Protein AF-A0A9X8E703-F1 (afdb_monomer_lite)

Organism: Aphanomyces astaci (NCBI:txid112090)

Foldseek 3Di:
DVVVVVVVVVVVVVVVVVVVVVVVVVVVVVVVVVVVVVVVVVVVVVVVVVVVVVVVLVVLVVVVVVVLVVLLVVLVCQCVVLVDDDDPPPDDDDDDDDDDDPDPPPDPPDQQDQAADDDDDLVSLSVNSNSLVVSVVSQVVVQVVDDPDDRDDRDQPLNRYDPVSLCCCQVPPQNHGSVPDDSNSSSVSSVCSLDQDPVLVVQLVVQVVPQDQDPVDPDPSVSVVVSVVSNCVSCVVSVNSNVVVDDPPPD

Radius of gyration: 39.37 Å; chains: 1; bounding box: 95×45×132 Å

Structure (mmCIF, N/CA/C/O backbone):
data_AF-A0A9X8E703-F1
#
_entry.id   AF-A0A9X8E703-F1
#
loop_
_atom_site.group_PDB
_atom_site.id
_atom_site.type_symbol
_atom_site.label_atom_id
_atom_site.label_alt_id
_atom_site.label_comp_id
_atom_site.label_asym_id
_atom_site.label_entity_id
_atom_site.label_seq_id
_atom_site.pdbx_PDB_ins_code
_atom_site.Cartn_x
_atom_site.Cartn_y
_atom_site.Cartn_z
_atom_site.occupancy
_atom_site.B_iso_or_equiv
_atom_site.auth_seq_id
_atom_site.auth_comp_id
_atom_site.auth_asym_id
_atom_site.auth_atom_id
_atom_site.pdbx_PDB_model_num
ATOM 1 N N . MET A 1 1 ? -47.855 -2.529 98.608 1.00 62.28 1 MET A N 1
ATOM 2 C CA . MET A 1 1 ? -46.460 -2.299 98.161 1.00 62.28 1 MET A CA 1
ATOM 3 C C . MET A 1 1 ? -46.056 -3.230 97.009 1.00 62.28 1 MET A C 1
ATOM 5 O O . MET A 1 1 ? -45.554 -2.733 96.014 1.00 62.28 1 MET A O 1
ATOM 9 N N . VAL A 1 2 ? -46.357 -4.537 97.074 1.00 71.69 2 VAL A N 1
ATOM 10 C CA . VAL A 1 2 ? -46.021 -5.530 96.021 1.00 71.69 2 VAL A CA 1
ATOM 11 C C . VAL A 1 2 ? -46.613 -5.202 94.637 1.00 71.69 2 VAL A C 1
ATOM 13 O O . VAL A 1 2 ? -45.932 -5.342 93.628 1.00 71.69 2 VAL A O 1
ATOM 16 N N . HIS A 1 3 ? -47.852 -4.701 94.575 1.00 72.50 3 HIS A N 1
ATOM 17 C CA . HIS A 1 3 ? -48.536 -4.429 93.301 1.00 72.50 3 HIS A CA 1
ATOM 18 C C . HIS A 1 3 ? -47.924 -3.257 92.506 1.00 72.50 3 HIS A C 1
ATOM 20 O O . HIS A 1 3 ? -47.789 -3.338 91.290 1.00 72.50 3 HIS A O 1
ATOM 26 N N . LEU A 1 4 ? -47.479 -2.203 93.201 1.00 77.44 4 LEU A N 1
ATOM 27 C CA . LEU A 1 4 ? -46.832 -1.038 92.583 1.00 77.44 4 LEU A CA 1
ATOM 28 C C . LEU A 1 4 ? -45.440 -1.397 92.038 1.00 77.44 4 LEU A C 1
ATOM 30 O O . LEU A 1 4 ? -45.067 -0.981 90.946 1.00 77.44 4 LEU A O 1
ATOM 34 N N . HIS A 1 5 ? -44.704 -2.232 92.778 1.00 80.44 5 HIS A N 1
ATOM 35 C CA . HIS A 1 5 ? -43.397 -2.731 92.358 1.00 80.44 5 HIS A CA 1
ATOM 36 C C . HIS A 1 5 ? -43.510 -3.627 91.115 1.00 80.44 5 HIS A C 1
ATOM 38 O O . HIS A 1 5 ? -42.741 -3.479 90.171 1.00 80.44 5 HIS A O 1
ATOM 44 N N . HIS A 1 6 ? -44.528 -4.493 91.070 1.00 82.62 6 HIS A N 1
ATOM 45 C CA . HIS A 1 6 ? -44.797 -5.352 89.916 1.00 82.62 6 HIS A CA 1
ATOM 46 C C . HIS A 1 6 ? -45.174 -4.550 88.658 1.00 82.62 6 HIS A C 1
ATOM 48 O O . HIS A 1 6 ? -44.672 -4.826 87.572 1.00 82.62 6 HIS A O 1
ATOM 54 N N . GLN A 1 7 ? -46.002 -3.510 88.802 1.00 84.06 7 GLN A N 1
ATOM 55 C CA . GLN A 1 7 ? -46.377 -2.631 87.691 1.00 84.06 7 GLN A CA 1
ATOM 56 C C . GLN A 1 7 ? -45.176 -1.846 87.139 1.00 84.06 7 GLN A C 1
ATOM 58 O O . GLN A 1 7 ? -45.011 -1.732 85.925 1.00 84.06 7 GLN A O 1
ATOM 63 N N . GLN A 1 8 ? -44.307 -1.346 88.019 1.00 86.81 8 GLN A N 1
ATOM 64 C CA . GLN A 1 8 ? -43.087 -0.645 87.621 1.00 86.81 8 GLN A CA 1
ATOM 65 C C . GLN A 1 8 ? -42.092 -1.580 86.915 1.00 86.81 8 GLN A C 1
ATOM 67 O O . GLN A 1 8 ? -41.439 -1.183 85.950 1.00 86.81 8 GLN A O 1
ATOM 72 N N . GLN A 1 9 ? -42.021 -2.839 87.35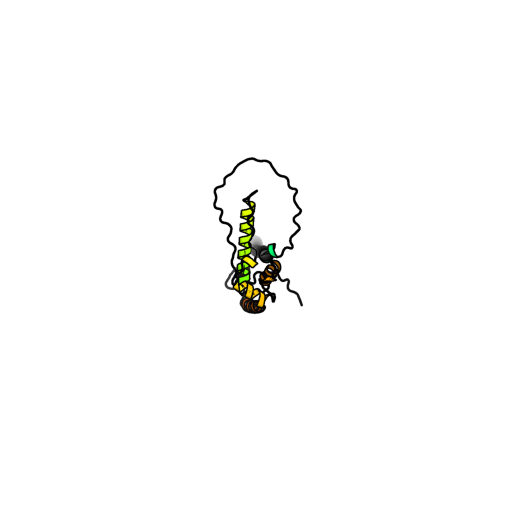1 1.00 87.00 9 GLN A N 1
ATOM 73 C CA . GLN A 1 9 ? -41.173 -3.859 86.743 1.00 87.00 9 GLN A CA 1
ATOM 74 C C . GLN A 1 9 ? -41.653 -4.243 85.336 1.00 87.00 9 GLN A C 1
ATOM 76 O O . GLN A 1 9 ? -40.837 -4.316 84.420 1.00 87.00 9 GLN A O 1
ATOM 81 N N . LEU A 1 10 ? -42.967 -4.393 85.134 1.00 89.00 10 LEU A N 1
ATOM 82 C CA . LEU A 1 10 ? -43.559 -4.626 83.810 1.00 89.00 10 LEU A CA 1
ATOM 83 C C . LEU A 1 10 ? -43.329 -3.449 82.854 1.00 89.00 10 LEU A C 1
ATOM 85 O O . LEU A 1 10 ? -42.998 -3.657 81.689 1.00 89.00 10 LEU A O 1
ATOM 89 N N . HIS A 1 11 ? -43.462 -2.215 83.344 1.00 88.44 11 HIS A N 1
ATOM 90 C CA . HIS A 1 11 ? -43.221 -1.022 82.533 1.00 88.44 11 HIS A CA 1
ATOM 91 C C . HIS A 1 11 ? -41.754 -0.919 82.084 1.00 88.44 11 HIS A C 1
ATOM 93 O O . HIS A 1 11 ? -41.477 -0.685 80.909 1.00 88.44 11 HIS A O 1
ATOM 99 N N . SER A 1 12 ? -40.814 -1.179 82.999 1.00 89.38 12 SER A N 1
ATOM 100 C CA . SER A 1 12 ? -39.378 -1.245 82.693 1.00 89.38 12 SER A CA 1
ATOM 101 C C . SER A 1 12 ? -39.057 -2.345 81.671 1.00 89.38 12 SER A C 1
ATOM 103 O O . SER A 1 12 ? -38.301 -2.124 80.723 1.00 89.38 12 SER A O 1
ATOM 105 N N . GLN A 1 13 ? -39.692 -3.514 81.803 1.00 91.12 13 GLN A N 1
ATOM 106 C CA . GLN A 1 13 ? -39.508 -4.638 80.886 1.00 91.12 13 GLN A CA 1
ATOM 107 C C . GLN A 1 13 ? -40.019 -4.319 79.472 1.00 91.12 13 GLN A C 1
ATOM 109 O O . GLN A 1 13 ? -39.301 -4.546 78.500 1.00 91.12 13 GLN A O 1
ATOM 114 N N . GLN A 1 14 ? -41.203 -3.710 79.347 1.00 91.62 14 GLN A N 1
ATOM 115 C CA . GLN A 1 14 ? -41.737 -3.262 78.055 1.00 91.62 14 GLN A CA 1
ATOM 116 C C . GLN A 1 14 ? -40.853 -2.198 77.394 1.00 91.62 14 GLN A C 1
ATOM 118 O O . GLN A 1 14 ? -40.626 -2.237 76.184 1.00 91.62 14 GLN A O 1
ATOM 123 N N . GLN A 1 15 ? -40.319 -1.258 78.178 1.00 91.69 15 GLN A N 1
ATOM 124 C CA . GLN A 1 15 ? -39.429 -0.220 77.663 1.00 91.69 15 GLN A CA 1
ATOM 125 C C . GLN A 1 15 ? -38.098 -0.801 77.164 1.00 91.69 15 GLN A C 1
ATOM 127 O O . GLN A 1 15 ? -37.583 -0.365 76.135 1.00 91.69 15 GLN A O 1
ATOM 132 N N . MET A 1 16 ? -37.561 -1.808 77.857 1.00 93.50 16 MET A N 1
ATOM 133 C CA . MET A 1 16 ? -36.359 -2.527 77.437 1.00 93.50 16 MET A CA 1
ATOM 134 C C . MET A 1 16 ? -36.595 -3.333 76.155 1.00 93.50 16 MET A C 1
ATOM 136 O O . MET A 1 16 ? -35.773 -3.274 75.245 1.00 93.50 16 MET A O 1
ATOM 140 N N . GLU A 1 17 ? -37.727 -4.031 76.036 1.00 94.62 17 GLU A N 1
ATOM 141 C CA . GLU A 1 17 ? -38.082 -4.747 74.805 1.00 94.62 17 GLU A CA 1
ATOM 142 C C . GLU A 1 17 ? -38.226 -3.803 73.608 1.00 94.62 17 GLU A C 1
ATOM 144 O O . GLU A 1 17 ? -37.722 -4.101 72.526 1.00 94.62 17 GLU A O 1
ATOM 149 N N . MET A 1 18 ? -38.871 -2.650 73.797 1.00 94.00 18 MET A N 1
ATOM 150 C CA . MET A 1 18 ? -39.005 -1.633 72.753 1.00 94.00 18 MET A CA 1
ATOM 151 C C . MET A 1 18 ? -37.641 -1.071 72.330 1.00 94.00 18 MET A C 1
ATOM 153 O O . MET A 1 18 ? -37.370 -0.979 71.135 1.00 94.00 18 MET A O 1
ATOM 157 N N . ASN A 1 19 ? -36.763 -0.747 73.287 1.00 94.69 19 ASN A N 1
ATOM 158 C CA . ASN A 1 19 ? -35.401 -0.292 72.989 1.00 94.69 19 ASN A CA 1
ATOM 159 C C . ASN A 1 19 ? -34.588 -1.359 72.245 1.00 94.69 19 ASN A C 1
ATOM 161 O O . ASN A 1 19 ? -33.897 -1.041 71.280 1.00 94.69 19 ASN A O 1
ATOM 165 N N . ASN A 1 20 ? -34.707 -2.627 72.645 1.00 95.31 20 ASN A N 1
ATOM 166 C CA . ASN A 1 20 ? -34.025 -3.733 71.974 1.00 95.31 20 ASN A CA 1
ATOM 167 C C . ASN A 1 20 ? -34.513 -3.910 70.529 1.00 95.31 20 ASN A C 1
ATOM 169 O O . ASN A 1 20 ? -33.700 -4.149 69.640 1.00 95.31 20 ASN A O 1
ATOM 173 N N . ARG A 1 21 ? -35.820 -3.752 70.274 1.00 95.62 21 ARG A N 1
ATOM 174 C CA . ARG A 1 21 ? -36.380 -3.788 68.912 1.00 95.62 21 ARG A CA 1
ATOM 175 C C . ARG A 1 21 ? -35.878 -2.628 68.060 1.00 95.62 21 ARG A C 1
ATOM 177 O O . ARG A 1 21 ? -35.448 -2.858 66.937 1.00 95.62 21 ARG A O 1
ATOM 184 N N . LEU A 1 22 ? -35.871 -1.414 68.611 1.00 96.12 22 LEU A N 1
ATOM 185 C CA . LEU A 1 22 ? -35.384 -0.229 67.904 1.00 96.12 22 LEU A CA 1
ATOM 186 C C . LEU A 1 22 ? -33.899 -0.363 67.535 1.00 96.12 22 LEU A C 1
ATOM 188 O O . LEU A 1 22 ? -33.504 -0.033 66.420 1.00 96.12 22 LEU A O 1
ATOM 192 N N . MET A 1 23 ? -33.081 -0.891 68.450 1.00 95.38 23 MET A N 1
ATOM 193 C CA . MET A 1 23 ? -31.668 -1.176 68.184 1.00 95.38 23 MET A CA 1
ATOM 194 C C . MET A 1 23 ? -31.491 -2.237 67.093 1.00 95.38 23 MET A C 1
ATOM 196 O O . MET A 1 23 ? -30.667 -2.050 66.201 1.00 95.38 23 MET A O 1
ATOM 200 N N . ALA A 1 24 ? -32.286 -3.310 67.120 1.00 95.69 24 ALA A N 1
ATOM 201 C CA . ALA A 1 24 ? -32.239 -4.349 66.093 1.00 95.69 24 ALA A CA 1
ATOM 202 C C . ALA A 1 24 ? -32.625 -3.813 64.701 1.00 95.69 24 ALA A C 1
ATOM 204 O O . ALA A 1 24 ? -31.958 -4.131 63.717 1.00 95.69 24 ALA A O 1
ATOM 205 N N . GLU A 1 25 ? -33.649 -2.958 64.612 1.00 96.25 25 GLU A N 1
ATOM 206 C CA . GLU A 1 25 ? -34.040 -2.303 63.356 1.00 96.25 25 GLU A CA 1
ATOM 207 C C . GLU A 1 25 ? -32.949 -1.355 62.836 1.00 96.25 25 GLU A C 1
ATOM 209 O O . GLU A 1 25 ? -32.645 -1.363 61.643 1.00 96.25 25 GLU A O 1
ATOM 214 N N . LEU A 1 26 ? -32.312 -0.580 63.721 1.00 96.81 26 LEU A N 1
ATOM 215 C CA . LEU A 1 26 ? -31.182 0.293 63.377 1.00 96.81 26 LEU A CA 1
ATOM 216 C C . LEU A 1 26 ? -29.982 -0.497 62.843 1.00 96.81 26 LEU A C 1
ATOM 218 O O . LEU A 1 26 ? -29.358 -0.089 61.861 1.00 96.81 26 LEU A O 1
ATOM 222 N N . GLU A 1 27 ? -29.659 -1.630 63.465 1.00 96.44 27 GLU A N 1
ATOM 223 C CA . GLU A 1 27 ? -28.596 -2.520 62.996 1.00 96.44 27 GLU A CA 1
ATOM 224 C C . GLU A 1 27 ? -28.928 -3.133 61.635 1.00 96.44 27 GLU A C 1
ATOM 226 O O . GLU A 1 27 ? -28.068 -3.183 60.753 1.00 96.44 27 GLU A O 1
ATOM 231 N N . GLU A 1 28 ? -30.171 -3.565 61.426 1.00 96.94 28 GLU A N 1
ATOM 232 C CA . GLU A 1 28 ? -30.602 -4.097 60.137 1.00 96.94 28 GLU A CA 1
ATOM 233 C C . GLU A 1 28 ? -30.561 -3.020 59.047 1.00 96.94 28 GLU A C 1
ATOM 235 O O . GLU A 1 28 ? -30.075 -3.267 57.940 1.00 96.94 28 GLU A O 1
ATOM 240 N N . GLN A 1 29 ? -31.007 -1.803 59.360 1.00 96.56 29 GLN A N 1
ATOM 241 C CA . GLN A 1 29 ? -30.967 -0.680 58.433 1.00 96.56 29 GLN A CA 1
ATOM 242 C C . GLN A 1 29 ? -29.525 -0.304 58.073 1.00 96.56 29 GLN A C 1
ATOM 244 O O . GLN A 1 29 ? -29.232 -0.101 56.894 1.00 96.56 29 GLN A O 1
ATOM 249 N N . ARG A 1 30 ? -28.609 -0.297 59.053 1.00 96.88 30 ARG A N 1
ATOM 250 C CA . ARG A 1 30 ? -27.171 -0.108 58.817 1.00 96.88 30 ARG A CA 1
ATOM 251 C C . ARG A 1 30 ? -26.618 -1.189 57.888 1.00 96.88 30 ARG A C 1
ATOM 253 O O . ARG A 1 30 ? -25.986 -0.849 56.895 1.00 96.88 30 ARG A O 1
ATOM 260 N N . ARG A 1 31 ? -26.907 -2.469 58.148 1.00 97.19 31 ARG A N 1
ATOM 261 C CA . ARG A 1 31 ? -26.455 -3.580 57.287 1.00 97.19 31 ARG A CA 1
ATOM 262 C C . ARG A 1 31 ? -26.983 -3.450 55.859 1.00 97.19 31 ARG A C 1
ATOM 264 O O . ARG A 1 31 ? -26.240 -3.656 54.905 1.00 97.19 31 ARG A O 1
ATOM 271 N N . ARG A 1 32 ? -28.256 -3.072 55.687 1.00 96.94 32 ARG A N 1
ATOM 272 C CA . ARG A 1 32 ? -28.843 -2.818 54.358 1.00 96.94 32 ARG A CA 1
ATOM 273 C C . ARG A 1 32 ? -28.136 -1.665 53.643 1.00 96.94 32 ARG A C 1
ATOM 275 O O . ARG A 1 32 ? -27.895 -1.750 52.441 1.00 96.94 32 ARG A O 1
ATOM 282 N N . GLN A 1 33 ? -27.793 -0.607 54.375 1.00 96.38 33 GLN A N 1
ATOM 283 C CA . GLN A 1 33 ? -27.078 0.544 53.834 1.00 96.38 33 GLN A CA 1
ATOM 284 C C . GLN A 1 33 ? -25.644 0.179 53.419 1.00 96.38 33 GLN A C 1
ATOM 286 O O . GLN A 1 33 ? -25.217 0.566 52.336 1.00 96.38 33 GLN A O 1
ATOM 291 N N . GLU A 1 34 ? -24.940 -0.623 54.221 1.00 97.50 34 GLU A N 1
ATOM 292 C CA . GLU A 1 34 ? -23.603 -1.145 53.901 1.00 97.50 34 GLU A CA 1
ATOM 293 C C . GLU A 1 34 ? -23.620 -1.979 52.610 1.00 97.50 34 GLU A C 1
ATOM 295 O O . GLU A 1 34 ? -22.826 -1.722 51.708 1.00 97.50 34 GLU A O 1
ATOM 300 N N . VAL A 1 35 ? -24.585 -2.894 52.452 1.00 97.44 35 VAL A N 1
ATOM 301 C CA . VAL A 1 35 ? -24.723 -3.709 51.227 1.00 97.44 35 VAL A CA 1
ATOM 302 C C . VAL A 1 35 ? -24.979 -2.848 49.984 1.00 97.44 35 VAL A C 1
ATOM 304 O O . VAL A 1 35 ? -24.402 -3.103 48.926 1.00 97.44 35 VAL A O 1
ATOM 307 N N . LEU A 1 36 ? -25.824 -1.819 50.098 1.00 97.44 36 LEU A N 1
ATOM 308 C CA . LEU A 1 36 ? -26.092 -0.879 49.005 1.00 97.44 36 LEU A CA 1
ATOM 309 C C . LEU A 1 36 ? -24.834 -0.105 48.599 1.00 97.44 36 LEU A C 1
ATOM 311 O O . LEU A 1 36 ? -24.559 0.035 47.409 1.00 97.44 36 LEU A O 1
ATOM 315 N N . VAL A 1 37 ? -24.060 0.375 49.575 1.00 97.31 37 VAL A N 1
ATOM 316 C CA . VAL A 1 37 ? -22.800 1.087 49.325 1.00 97.31 37 VAL A CA 1
ATOM 317 C C . VAL A 1 37 ? -21.780 0.168 48.656 1.00 97.31 37 VAL A C 1
ATOM 319 O O . VAL A 1 37 ? -21.125 0.594 47.703 1.00 97.31 37 VAL A O 1
ATOM 322 N N . GLU A 1 38 ? -21.673 -1.085 49.096 1.00 97.19 38 GLU A N 1
ATOM 323 C CA . GLU A 1 38 ? -20.784 -2.086 48.499 1.00 97.19 38 GLU A CA 1
ATOM 324 C C . GLU A 1 38 ? -21.155 -2.350 47.029 1.00 97.19 38 GLU A C 1
ATOM 326 O O . GLU A 1 38 ? -20.298 -2.302 46.145 1.00 97.19 38 GLU A O 1
ATOM 331 N N . GLN A 1 39 ? -22.449 -2.540 46.733 1.00 95.94 39 GLN A N 1
ATOM 332 C CA . GLN A 1 39 ? -22.935 -2.704 45.357 1.00 95.94 39 GLN A CA 1
ATOM 333 C C . GLN A 1 39 ? -22.609 -1.496 44.480 1.00 95.94 39 GLN A C 1
ATOM 335 O O . GLN A 1 39 ? -22.170 -1.667 43.343 1.00 95.94 39 GLN A O 1
ATOM 340 N N . LEU A 1 40 ? -22.786 -0.284 45.008 1.00 97.19 40 LEU A N 1
ATOM 341 C CA . LEU A 1 40 ? -22.499 0.951 44.282 1.00 97.19 40 LEU A CA 1
ATOM 342 C C . LEU A 1 40 ? -20.999 1.076 43.973 1.00 97.19 40 LEU A C 1
ATOM 344 O O . LEU A 1 40 ? -20.631 1.473 42.869 1.00 97.19 40 LEU A O 1
ATOM 348 N N . HIS A 1 41 ? -20.124 0.660 44.895 1.00 97.38 41 HIS A N 1
ATOM 349 C CA . HIS A 1 41 ? -18.678 0.609 44.656 1.00 97.38 41 HIS A CA 1
ATOM 350 C C . HIS A 1 41 ? -18.301 -0.414 43.586 1.00 97.38 41 HIS A C 1
ATOM 352 O O . HIS A 1 41 ? -17.497 -0.108 42.703 1.00 97.38 41 HIS A O 1
ATOM 358 N N . VAL A 1 42 ? -18.888 -1.613 43.629 1.00 96.62 42 VAL A N 1
ATOM 359 C CA . VAL A 1 42 ? -18.653 -2.644 42.608 1.00 96.62 42 VAL A CA 1
ATOM 360 C C . VAL A 1 42 ? -19.119 -2.156 41.238 1.00 96.62 42 VAL A C 1
ATOM 362 O O . VAL A 1 42 ? -18.369 -2.269 40.268 1.00 96.62 42 VAL A O 1
ATOM 365 N N . GLN A 1 43 ? -20.312 -1.562 41.161 1.00 93.88 43 GLN A N 1
ATOM 366 C CA . GLN A 1 43 ? -20.847 -1.004 39.923 1.00 93.88 43 GLN A CA 1
ATOM 367 C C . GLN A 1 43 ? -19.951 0.116 39.388 1.00 93.88 43 GLN A C 1
ATOM 369 O O . GLN A 1 43 ? -19.579 0.083 38.218 1.00 93.88 43 GLN A O 1
ATOM 374 N N . LYS A 1 44 ? -19.540 1.055 40.248 1.00 95.06 44 LYS A N 1
ATOM 375 C CA . LYS A 1 44 ? -18.636 2.150 39.880 1.00 95.06 44 LYS A CA 1
ATOM 376 C C . LYS A 1 44 ? -17.318 1.621 39.311 1.00 95.06 44 LYS A C 1
ATOM 378 O O . LYS A 1 44 ? -16.874 2.061 38.253 1.00 95.06 44 LYS A O 1
ATOM 383 N N . LYS A 1 45 ? -16.725 0.621 39.965 1.00 95.31 45 LYS A N 1
ATOM 384 C CA . LYS A 1 45 ? -15.480 -0.005 39.508 1.00 95.31 45 LYS A CA 1
ATOM 385 C C . LYS A 1 45 ? -15.652 -0.712 38.159 1.00 95.31 45 LYS A C 1
ATOM 387 O O . LYS A 1 45 ? -14.754 -0.663 37.323 1.00 95.31 45 LYS A O 1
ATOM 392 N N . GLN A 1 46 ? -16.799 -1.354 37.926 1.00 89.75 46 GLN A N 1
ATOM 393 C CA . GLN A 1 46 ? -17.121 -1.957 36.629 1.00 89.75 46 GLN A CA 1
ATOM 394 C C . GLN A 1 46 ? -17.291 -0.901 35.531 1.00 89.75 46 GLN A C 1
ATOM 396 O O . GLN A 1 46 ? -16.768 -1.091 34.434 1.00 89.75 46 GLN A O 1
ATOM 401 N N . THR A 1 47 ? -17.975 0.212 35.815 1.00 89.75 47 THR A N 1
ATOM 402 C CA . THR A 1 47 ? -18.144 1.303 34.844 1.00 89.75 47 THR A CA 1
ATOM 403 C C . THR A 1 47 ? -16.818 1.974 34.502 1.00 89.75 47 THR A C 1
ATOM 405 O O . THR A 1 47 ? -16.542 2.178 33.325 1.00 89.75 47 THR A O 1
ATOM 408 N N . GLU A 1 48 ? -15.957 2.221 35.492 1.00 93.12 48 GLU A N 1
ATOM 409 C CA . GLU A 1 48 ? -14.621 2.790 35.270 1.00 93.12 48 GLU A CA 1
ATOM 410 C C . GLU A 1 48 ? -13.745 1.855 34.424 1.00 93.12 48 GLU A C 1
ATOM 412 O O . GLU A 1 48 ? -13.076 2.299 33.493 1.00 93.12 48 GLU A O 1
ATOM 417 N N . ALA A 1 49 ? -13.779 0.546 34.696 1.00 88.31 49 ALA A N 1
ATOM 418 C CA . ALA A 1 49 ? -13.048 -0.436 33.897 1.00 88.31 49 ALA A CA 1
ATOM 419 C C . ALA A 1 49 ? -13.562 -0.500 32.447 1.00 88.31 49 ALA A C 1
ATOM 421 O O . ALA A 1 49 ? -12.771 -0.631 31.511 1.00 88.31 49 ALA A O 1
ATOM 422 N N . HIS A 1 50 ? -14.878 -0.387 32.248 1.00 84.56 50 HIS A N 1
ATOM 423 C CA . HIS A 1 50 ? -15.474 -0.339 30.916 1.00 84.56 50 HIS A CA 1
ATOM 424 C C . HIS A 1 50 ? -15.062 0.926 30.150 1.00 84.56 50 HIS A C 1
ATOM 426 O O . HIS A 1 50 ? -14.657 0.833 28.992 1.00 84.56 50 HIS A O 1
ATOM 432 N N . GLU A 1 51 ? -15.102 2.088 30.803 1.00 83.69 51 GLU A N 1
ATOM 433 C CA . GLU A 1 51 ? -14.693 3.371 30.225 1.00 83.69 51 GLU A CA 1
ATOM 434 C C . GLU A 1 51 ? -13.204 3.375 29.852 1.00 83.69 51 GLU A C 1
ATOM 436 O O . GLU A 1 51 ? -12.837 3.759 28.741 1.00 83.69 51 GLU A O 1
ATOM 441 N N . GLN A 1 52 ? -12.338 2.843 30.719 1.00 87.56 52 GLN A N 1
ATOM 442 C CA . GLN A 1 52 ? -10.920 2.651 30.402 1.00 87.56 52 GLN A CA 1
ATOM 443 C C . GLN A 1 52 ? -10.716 1.726 29.197 1.00 87.56 52 GLN A C 1
ATOM 445 O O . GLN A 1 52 ? -9.885 2.020 28.337 1.00 87.56 52 GLN A O 1
ATOM 450 N N . GLY A 1 53 ? -11.489 0.639 29.102 1.00 82.19 53 GLY A N 1
ATOM 451 C CA . GLY A 1 53 ? -11.470 -0.252 27.942 1.00 82.19 53 GLY A CA 1
ATOM 452 C C . GLY A 1 53 ? -11.882 0.455 26.646 1.00 82.19 53 GLY A C 1
ATOM 453 O O . GLY A 1 53 ? -11.230 0.277 25.619 1.00 82.19 53 GLY A O 1
ATOM 454 N N . LEU A 1 54 ? -12.913 1.307 26.694 1.00 76.38 54 LEU A N 1
ATOM 455 C CA . LEU A 1 54 ? -13.340 2.125 25.553 1.00 76.38 54 LEU A CA 1
ATOM 456 C C . LEU A 1 54 ? -12.255 3.123 25.129 1.00 76.38 54 LEU A C 1
ATOM 458 O O . LEU A 1 54 ? -11.965 3.240 23.939 1.00 76.38 54 LEU A O 1
ATOM 462 N N . HIS A 1 55 ? -11.617 3.803 26.083 1.00 78.88 55 HIS A N 1
ATOM 463 C CA . HIS A 1 55 ? -10.521 4.729 25.791 1.00 78.88 55 HIS A CA 1
ATOM 464 C C . HIS A 1 55 ? -9.310 4.030 25.169 1.00 78.88 55 HIS A C 1
ATOM 466 O O . HIS A 1 55 ? -8.738 4.542 24.206 1.00 78.88 55 HIS A O 1
ATOM 472 N N . GLN A 1 56 ? -8.933 2.854 25.675 1.00 77.81 56 GLN A N 1
ATOM 473 C CA . GLN A 1 56 ? -7.846 2.061 25.097 1.00 77.81 56 GLN A CA 1
ATOM 474 C C . GLN A 1 56 ? -8.183 1.602 23.674 1.00 77.81 56 GLN A C 1
ATOM 476 O O . GLN A 1 56 ? -7.357 1.761 22.776 1.00 77.81 56 GLN A O 1
ATOM 481 N N . ALA A 1 57 ? -9.411 1.130 23.439 1.00 69.94 57 ALA A N 1
ATOM 482 C CA . ALA A 1 57 ? -9.870 0.742 22.107 1.00 69.94 57 ALA A CA 1
ATOM 483 C C . ALA A 1 57 ? -9.869 1.926 21.122 1.00 69.94 57 ALA A C 1
ATOM 485 O O . ALA A 1 57 ? -9.453 1.775 19.973 1.00 69.94 57 ALA A O 1
ATOM 486 N N . ALA A 1 58 ? -10.277 3.118 21.570 1.00 70.00 58 ALA A N 1
ATOM 487 C CA . ALA A 1 58 ? -10.218 4.331 20.759 1.00 70.00 58 ALA A CA 1
ATOM 488 C C . ALA A 1 58 ? -8.769 4.703 20.398 1.00 70.00 58 ALA A C 1
ATOM 490 O O . ALA A 1 58 ? -8.475 4.966 19.233 1.00 70.00 58 ALA A O 1
ATOM 491 N N . ALA A 1 59 ? -7.846 4.660 21.364 1.00 74.62 59 ALA A N 1
ATOM 492 C CA . ALA A 1 59 ? -6.430 4.938 21.125 1.00 74.62 59 ALA A CA 1
ATOM 493 C C . ALA A 1 59 ? -5.788 3.923 20.160 1.00 74.62 59 ALA A C 1
ATOM 495 O O . ALA A 1 59 ? -5.038 4.309 19.261 1.00 74.62 59 ALA A O 1
ATOM 496 N N . ALA A 1 60 ? -6.116 2.636 20.299 1.00 70.56 60 ALA A N 1
ATOM 497 C CA . ALA A 1 60 ? -5.672 1.595 19.378 1.00 70.56 60 ALA A CA 1
ATOM 498 C C . ALA A 1 60 ? -6.211 1.817 17.958 1.00 70.56 60 ALA A C 1
ATOM 500 O O . ALA A 1 60 ? -5.461 1.694 16.990 1.00 70.56 60 ALA A O 1
ATOM 501 N N . SER A 1 61 ? -7.481 2.213 17.828 1.00 68.56 61 SER A N 1
ATOM 502 C CA . SER A 1 61 ? -8.090 2.541 16.536 1.00 68.56 61 SER A CA 1
ATOM 503 C C . SER A 1 61 ? -7.408 3.729 15.857 1.00 68.56 61 SER A C 1
ATOM 505 O O . SER A 1 61 ? -7.195 3.685 14.647 1.00 68.56 61 SER A O 1
ATOM 507 N N . VAL A 1 62 ? -7.045 4.773 16.611 1.00 71.81 62 VAL A N 1
ATOM 508 C CA . VAL A 1 62 ? -6.294 5.924 16.079 1.00 71.81 62 VAL A CA 1
ATOM 509 C C . VAL A 1 62 ? -4.926 5.475 15.577 1.00 71.81 62 VAL A C 1
ATOM 511 O O . VAL A 1 62 ? -4.597 5.715 14.421 1.00 71.81 62 VAL A O 1
ATOM 514 N N . LYS A 1 63 ? -4.170 4.737 16.397 1.00 72.62 63 LYS A N 1
ATOM 515 C CA . LYS A 1 63 ? -2.847 4.218 16.022 1.00 72.62 63 LYS A CA 1
ATOM 516 C C . LYS A 1 63 ? -2.902 3.337 14.774 1.00 72.62 63 LYS A C 1
ATOM 518 O O . LYS A 1 63 ? -2.017 3.383 13.925 1.00 72.62 63 LYS A O 1
ATOM 523 N N . HIS A 1 64 ? -3.944 2.525 14.663 1.00 66.19 64 HIS A N 1
ATOM 524 C CA . HIS A 1 64 ? -4.171 1.686 13.502 1.00 66.19 64 HIS A CA 1
ATOM 525 C C . HIS A 1 64 ? -4.511 2.520 12.250 1.00 66.19 64 HIS A C 1
ATOM 527 O O . HIS A 1 64 ? -3.999 2.247 11.167 1.00 66.19 64 HIS A O 1
ATOM 533 N N . GLY A 1 65 ? -5.317 3.577 12.398 1.00 63.66 65 GLY A N 1
ATOM 534 C CA . GLY A 1 65 ? -5.560 4.560 11.337 1.00 63.66 65 GLY A CA 1
ATOM 535 C C . GLY A 1 65 ? -4.277 5.252 10.869 1.00 63.66 65 GLY A C 1
ATOM 536 O O . GLY A 1 65 ? -4.023 5.322 9.671 1.00 63.66 65 GLY A O 1
ATOM 537 N N . GLU A 1 66 ? -3.417 5.670 11.799 1.00 69.50 66 GLU A N 1
ATOM 538 C CA . GLU A 1 66 ? -2.108 6.262 11.488 1.00 69.50 66 GLU A CA 1
ATOM 539 C C . GLU A 1 66 ? -1.181 5.278 10.758 1.00 69.50 66 GLU A C 1
ATOM 541 O O . GLU A 1 66 ? -0.485 5.662 9.820 1.00 69.50 66 GLU A O 1
ATOM 546 N N . GLN A 1 67 ? -1.171 3.999 11.153 1.00 61.22 67 GLN A N 1
ATOM 547 C CA . GLN A 1 67 ? -0.407 2.958 10.456 1.00 61.22 67 GLN A CA 1
ATOM 548 C C . GLN A 1 67 ? -0.897 2.758 9.022 1.00 61.22 67 GLN A C 1
ATOM 550 O O . GLN A 1 67 ? -0.076 2.644 8.111 1.00 61.22 67 GLN A O 1
ATOM 555 N N . LEU A 1 68 ? -2.216 2.763 8.821 1.00 60.03 68 LEU A N 1
ATOM 556 C CA . LEU A 1 68 ? -2.828 2.663 7.502 1.00 60.03 68 LEU A CA 1
ATOM 557 C C . LEU A 1 68 ? -2.489 3.886 6.639 1.00 60.03 68 LEU A C 1
ATOM 559 O O . LEU A 1 68 ? -2.137 3.735 5.473 1.00 60.03 68 LEU A O 1
ATOM 563 N N . GLU A 1 69 ? -2.547 5.094 7.203 1.00 60.56 69 GLU A N 1
ATOM 564 C CA . GLU A 1 69 ? -2.157 6.325 6.509 1.00 60.56 69 GLU A CA 1
ATOM 565 C C . GLU A 1 69 ? -0.666 6.362 6.168 1.00 60.56 69 GLU A C 1
ATOM 567 O O . GLU A 1 69 ? -0.295 6.773 5.071 1.00 60.56 69 GLU A O 1
ATOM 572 N N . GLU A 1 70 ? 0.202 5.919 7.073 1.00 62.31 70 GLU A N 1
ATOM 573 C CA . GLU A 1 70 ? 1.639 5.829 6.823 1.00 62.31 70 GLU A CA 1
ATOM 574 C C . GLU A 1 70 ? 1.960 4.768 5.762 1.00 62.31 70 GLU A C 1
ATOM 576 O O . GLU A 1 70 ? 2.817 4.988 4.905 1.00 62.31 70 GLU A O 1
ATOM 581 N N . MET A 1 71 ? 1.265 3.629 5.778 1.00 58.38 71 MET A N 1
ATOM 582 C CA . MET A 1 71 ? 1.373 2.615 4.731 1.00 58.38 71 MET A CA 1
ATOM 583 C C . MET A 1 71 ? 0.925 3.186 3.383 1.00 58.38 71 MET A C 1
ATOM 585 O O . MET A 1 71 ? 1.702 3.134 2.432 1.00 58.38 71 MET A O 1
ATOM 589 N N . ARG A 1 72 ? -0.241 3.845 3.343 1.00 61.62 72 ARG A N 1
ATOM 590 C CA . ARG A 1 72 ? -0.772 4.542 2.162 1.00 61.62 72 ARG A CA 1
ATOM 591 C C . ARG A 1 72 ? 0.206 5.582 1.628 1.00 61.62 72 ARG A C 1
ATOM 593 O O . ARG A 1 72 ? 0.419 5.669 0.428 1.00 61.62 72 ARG A O 1
ATOM 600 N N . ARG A 1 73 ? 0.838 6.357 2.511 1.00 60.06 73 ARG A N 1
ATOM 601 C CA . ARG A 1 73 ? 1.848 7.360 2.148 1.00 60.06 73 ARG A CA 1
ATOM 602 C C . ARG A 1 73 ? 3.097 6.715 1.544 1.00 60.06 73 ARG A C 1
ATOM 604 O O . ARG A 1 73 ? 3.683 7.256 0.610 1.00 60.06 73 ARG A O 1
ATOM 611 N N . ARG A 1 74 ? 3.525 5.562 2.066 1.00 57.91 74 ARG A N 1
ATOM 612 C CA . ARG A 1 74 ? 4.681 4.813 1.546 1.00 57.91 74 ARG A CA 1
ATOM 613 C C . ARG A 1 74 ? 4.388 4.159 0.200 1.00 57.91 74 ARG A C 1
ATOM 615 O O . ARG A 1 74 ? 5.252 4.198 -0.673 1.00 57.91 74 ARG A O 1
ATOM 622 N N . THR A 1 75 ? 3.203 3.581 0.014 1.00 56.53 75 THR A N 1
ATOM 623 C CA . THR A 1 75 ? 2.790 3.012 -1.277 1.00 56.53 75 THR A CA 1
ATOM 624 C C . THR A 1 75 ? 2.544 4.103 -2.312 1.00 56.53 75 THR A C 1
ATOM 626 O O . THR A 1 75 ? 3.012 3.952 -3.442 1.00 56.53 75 THR A O 1
ATOM 629 N N . SER A 1 76 ? 1.974 5.249 -1.919 1.00 56.38 76 SER A N 1
ATOM 630 C CA . SER A 1 76 ? 1.743 6.366 -2.843 1.00 56.38 76 SER A CA 1
ATOM 631 C C . SER A 1 76 ? 3.059 6.962 -3.305 1.00 56.38 76 SER A C 1
ATOM 633 O O . SER A 1 76 ? 3.216 7.326 -4.474 1.00 56.38 76 SER A O 1
ATOM 635 N N . ALA A 1 77 ? 4.042 6.961 -2.398 1.00 60.69 77 ALA A N 1
ATOM 636 C CA . ALA A 1 77 ? 5.398 7.374 -2.685 1.00 60.69 77 ALA A CA 1
ATOM 637 C C . ALA A 1 77 ? 6.242 6.386 -3.476 1.00 60.69 77 ALA A C 1
ATOM 639 O O . ALA A 1 77 ? 7.324 6.761 -3.944 1.00 60.69 77 ALA A O 1
ATOM 640 N N . ARG A 1 78 ? 5.746 5.165 -3.706 1.00 69.38 78 ARG A N 1
ATOM 641 C CA . ARG A 1 78 ? 6.447 4.172 -4.513 1.00 69.38 78 ARG A CA 1
ATOM 642 C C . ARG A 1 78 ? 6.671 4.742 -5.910 1.00 69.38 78 ARG A C 1
ATOM 644 O O . ARG A 1 78 ? 5.719 5.103 -6.601 1.00 69.38 78 ARG A O 1
ATOM 651 N N . TRP A 1 79 ? 7.933 4.862 -6.315 1.00 76.31 79 TRP A N 1
ATOM 652 C CA . TRP A 1 79 ? 8.348 5.435 -7.598 1.00 76.31 79 TRP A CA 1
ATOM 653 C C . TRP A 1 79 ? 8.055 6.935 -7.782 1.00 76.31 79 TRP A C 1
ATOM 655 O O . TRP A 1 79 ? 8.072 7.411 -8.917 1.00 76.31 79 TRP A O 1
ATOM 665 N N . HIS A 1 80 ? 7.826 7.716 -6.714 1.00 72.56 80 HIS A N 1
ATOM 666 C CA . HIS A 1 80 ? 7.610 9.171 -6.838 1.00 72.56 80 HIS A CA 1
ATOM 667 C C . HIS A 1 80 ? 8.764 9.894 -7.545 1.00 72.56 80 HIS A C 1
ATOM 669 O O . HIS A 1 80 ? 8.537 10.853 -8.279 1.00 72.56 80 HIS A O 1
ATOM 675 N N . ALA A 1 81 ? 9.997 9.405 -7.388 1.00 71.06 81 ALA A N 1
ATOM 676 C CA . ALA A 1 81 ? 11.164 9.933 -8.093 1.00 71.06 81 ALA A CA 1
ATOM 677 C C . ALA A 1 81 ? 11.056 9.815 -9.627 1.00 71.06 81 ALA A C 1
ATOM 679 O O . ALA A 1 81 ? 11.737 10.542 -10.345 1.00 71.06 81 ALA A O 1
ATOM 680 N N . PHE A 1 82 ? 10.210 8.910 -10.129 1.00 68.75 82 PHE A N 1
ATOM 681 C CA . PHE A 1 82 ? 9.939 8.730 -11.555 1.00 68.75 82 PHE A CA 1
ATOM 682 C C . PHE A 1 82 ? 8.708 9.508 -12.035 1.00 68.75 82 PHE A C 1
ATOM 684 O O . PHE A 1 82 ? 8.589 9.729 -13.235 1.00 68.75 82 PHE A O 1
ATOM 691 N N . SER A 1 83 ? 7.826 9.945 -11.126 1.00 63.44 83 SER A N 1
ATOM 692 C CA . SER A 1 83 ? 6.656 10.782 -11.439 1.00 63.44 83 SER A CA 1
ATOM 693 C C . SER A 1 83 ? 6.889 12.281 -11.221 1.00 63.44 83 SER A C 1
ATOM 695 O O . SER A 1 83 ? 6.080 13.094 -11.658 1.00 63.44 83 SER A O 1
ATOM 697 N N . ALA A 1 84 ? 7.945 12.668 -10.502 1.00 56.66 84 ALA A N 1
ATOM 698 C CA . ALA A 1 84 ? 8.260 14.069 -10.254 1.00 56.66 84 ALA A CA 1
ATOM 699 C C . ALA A 1 84 ? 8.750 14.751 -11.540 1.00 56.66 84 ALA A C 1
ATOM 701 O O . ALA A 1 84 ? 9.724 14.313 -12.156 1.00 56.66 84 ALA A O 1
ATOM 702 N N . THR A 1 85 ? 8.117 15.865 -11.920 1.00 42.44 85 THR A N 1
ATOM 703 C CA . THR A 1 85 ? 8.686 16.777 -12.917 1.00 42.44 85 THR A CA 1
ATOM 704 C C . THR A 1 85 ? 10.054 17.246 -12.424 1.00 42.44 85 THR A C 1
ATOM 706 O O . THR A 1 85 ? 10.145 17.660 -11.262 1.00 42.44 85 THR A O 1
ATOM 709 N N . PRO A 1 86 ? 11.115 17.202 -13.250 1.00 43.09 86 PRO A N 1
ATOM 710 C CA . PRO A 1 86 ? 12.426 17.669 -12.830 1.00 43.09 86 PRO A CA 1
ATOM 711 C C . PRO A 1 86 ? 12.320 19.137 -12.409 1.00 43.09 86 PRO A C 1
ATOM 713 O O . PRO A 1 86 ? 12.056 20.015 -13.228 1.00 43.09 86 PRO A O 1
ATOM 716 N N . VAL A 1 87 ? 12.502 19.399 -11.114 1.00 37.56 87 VAL A N 1
ATOM 717 C CA . VAL A 1 87 ? 12.707 20.760 -10.620 1.00 37.56 87 VAL A CA 1
ATOM 718 C C . VAL A 1 87 ? 14.022 21.229 -11.241 1.00 37.56 87 VAL A C 1
ATOM 720 O O . VAL A 1 87 ? 15.011 20.494 -11.137 1.00 37.56 87 VAL A O 1
ATOM 723 N N . PRO A 1 88 ? 14.072 22.398 -11.907 1.00 37.12 88 PRO A N 1
ATOM 724 C CA . PRO A 1 88 ? 15.323 22.920 -12.429 1.00 37.12 88 PRO A CA 1
ATOM 725 C C . PRO A 1 88 ? 16.329 22.974 -11.284 1.00 37.12 88 PRO A C 1
ATOM 727 O O . PRO A 1 88 ? 16.095 23.649 -10.279 1.00 37.12 88 PRO A O 1
ATOM 730 N N . ALA A 1 89 ? 17.425 22.228 -11.410 1.00 36.50 89 ALA A N 1
ATOM 731 C CA . ALA A 1 89 ? 18.531 22.344 -10.483 1.00 36.50 89 ALA A CA 1
ATOM 732 C C . ALA A 1 89 ? 19.021 23.792 -10.566 1.00 36.50 89 ALA A C 1
ATOM 734 O O . ALA A 1 89 ? 19.584 24.206 -11.580 1.00 36.50 89 ALA A O 1
ATOM 735 N N . VAL A 1 90 ? 18.751 24.583 -9.525 1.00 38.19 90 VAL A N 1
ATOM 736 C CA . VAL A 1 90 ? 19.382 25.888 -9.353 1.00 38.19 90 VAL A CA 1
ATOM 737 C C . VAL A 1 90 ? 20.880 25.623 -9.382 1.00 38.19 90 VAL A C 1
ATOM 739 O O . VAL A 1 90 ? 21.399 24.902 -8.530 1.00 38.19 90 VAL A O 1
ATOM 742 N N . ALA A 1 91 ? 21.546 26.142 -10.413 1.00 36.53 91 ALA A N 1
ATOM 743 C CA . ALA A 1 91 ? 22.983 26.037 -10.575 1.00 36.53 91 ALA A CA 1
ATOM 744 C C . ALA A 1 91 ? 23.653 26.596 -9.314 1.00 36.53 91 ALA A C 1
ATOM 746 O O . ALA A 1 91 ? 23.657 27.805 -9.081 1.00 36.53 91 ALA A O 1
ATOM 747 N N . ALA A 1 92 ? 24.171 25.706 -8.470 1.00 35.19 92 ALA A N 1
ATOM 748 C CA . ALA A 1 92 ? 24.996 26.112 -7.349 1.00 35.19 92 ALA A CA 1
ATOM 749 C C . ALA A 1 92 ? 26.296 26.726 -7.905 1.00 35.19 92 ALA A C 1
ATOM 751 O O . ALA A 1 92 ? 26.848 26.186 -8.870 1.00 35.19 92 ALA A O 1
ATOM 752 N N . PRO A 1 93 ? 26.796 27.840 -7.340 1.00 34.34 93 PRO A N 1
ATOM 753 C CA . PRO A 1 93 ? 28.018 28.467 -7.817 1.00 34.34 93 PRO A CA 1
ATOM 754 C C . PRO A 1 93 ? 29.205 27.518 -7.663 1.00 34.34 93 PRO A C 1
ATOM 756 O O . PRO A 1 93 ? 29.448 26.977 -6.585 1.00 34.34 93 PRO A O 1
ATOM 759 N N . THR A 1 94 ? 29.964 27.360 -8.742 1.00 40.31 94 THR A N 1
ATOM 760 C CA . THR A 1 94 ? 31.274 26.713 -8.752 1.00 40.31 94 THR A CA 1
ATOM 761 C C . THR A 1 94 ? 32.214 27.453 -7.802 1.00 40.31 94 THR A C 1
ATOM 763 O O . THR A 1 94 ? 32.755 28.502 -8.148 1.00 40.31 94 THR A O 1
ATOM 766 N N . THR A 1 95 ? 32.452 26.902 -6.617 1.00 34.69 95 THR A N 1
ATOM 767 C CA . THR A 1 95 ? 33.618 27.248 -5.801 1.00 34.69 95 THR A CA 1
ATOM 768 C C . THR A 1 95 ? 34.491 26.013 -5.646 1.00 34.69 95 THR A C 1
ATOM 770 O O . THR A 1 95 ? 34.142 25.034 -4.991 1.00 34.69 95 THR A O 1
ATOM 773 N N . ALA A 1 96 ? 35.642 26.053 -6.313 1.00 41.31 96 ALA A N 1
ATOM 774 C CA . ALA A 1 96 ? 36.712 25.090 -6.119 1.00 41.31 96 ALA A CA 1
ATOM 775 C C . ALA A 1 96 ? 37.337 25.276 -4.728 1.00 41.31 96 ALA A C 1
ATOM 777 O O . ALA A 1 96 ? 37.636 26.416 -4.359 1.00 41.31 96 ALA A O 1
ATOM 778 N N . PRO A 1 97 ? 37.644 24.193 -3.995 1.00 37.53 97 PRO A N 1
ATOM 779 C CA . PRO A 1 97 ? 38.688 24.224 -2.994 1.00 37.53 97 PRO A CA 1
ATOM 780 C C . PRO A 1 97 ? 39.953 23.517 -3.489 1.00 37.53 97 PRO A C 1
ATOM 782 O O . PRO A 1 97 ? 39.937 22.589 -4.298 1.00 37.53 97 PRO A O 1
ATOM 785 N N . ALA A 1 98 ? 41.060 24.051 -2.991 1.00 33.47 98 ALA A N 1
ATOM 786 C CA . ALA A 1 98 ? 42.430 23.735 -3.327 1.00 33.47 98 ALA A CA 1
ATOM 787 C C . ALA A 1 98 ? 42.880 22.325 -2.901 1.00 33.47 98 ALA A C 1
ATOM 789 O O . ALA A 1 98 ? 42.325 21.688 -2.010 1.00 33.47 98 ALA A O 1
ATOM 790 N N . VAL A 1 99 ? 43.952 21.898 -3.565 1.00 42.50 99 VAL A N 1
ATOM 791 C CA . VAL A 1 99 ? 44.714 20.654 -3.425 1.00 42.50 99 VAL A CA 1
ATOM 792 C C . VAL A 1 99 ? 45.076 20.320 -1.970 1.00 42.50 99 VAL A C 1
ATOM 794 O O . VAL A 1 99 ? 45.801 21.083 -1.340 1.00 42.50 99 VAL A O 1
ATOM 797 N N . ALA A 1 100 ? 44.692 19.131 -1.490 1.00 36.47 100 ALA A N 1
ATOM 798 C CA . ALA A 1 100 ? 45.451 18.358 -0.500 1.00 36.47 100 ALA A CA 1
ATOM 799 C C . ALA A 1 100 ? 44.951 16.903 -0.425 1.00 36.47 100 ALA A C 1
ATOM 801 O O . ALA A 1 100 ? 43.791 16.656 -0.115 1.00 36.47 100 ALA A O 1
ATOM 802 N N . GLY A 1 101 ? 45.861 15.949 -0.647 1.00 29.55 101 GLY A N 1
ATOM 803 C CA . GLY A 1 101 ? 45.681 14.539 -0.294 1.00 29.55 101 GLY A CA 1
ATOM 804 C C . GLY A 1 101 ? 45.422 13.613 -1.478 1.00 29.55 101 GLY A C 1
ATOM 805 O O . GLY A 1 101 ? 44.288 13.415 -1.898 1.00 29.55 101 GLY A O 1
ATOM 806 N N . VAL A 1 102 ? 46.478 12.963 -1.970 1.00 43.34 102 VAL A N 1
ATOM 807 C CA . VAL A 1 102 ? 46.337 11.700 -2.701 1.00 43.34 102 VAL A CA 1
ATOM 808 C C . VAL A 1 102 ? 45.803 10.672 -1.704 1.00 43.34 102 VAL A C 1
ATOM 810 O O . VAL A 1 102 ? 46.556 10.121 -0.905 1.00 43.34 102 VAL A O 1
ATOM 813 N N . GLN A 1 103 ? 44.493 10.442 -1.720 1.00 33.97 103 GLN A N 1
ATOM 814 C CA . GLN A 1 103 ? 43.876 9.313 -1.041 1.00 33.97 103 GLN A CA 1
ATOM 815 C C . GLN A 1 103 ? 43.636 8.235 -2.098 1.00 33.97 103 GLN A C 1
ATOM 817 O O . GLN A 1 103 ? 42.619 8.217 -2.786 1.00 33.97 103 GLN A O 1
ATOM 822 N N . VAL A 1 104 ? 44.621 7.351 -2.278 1.00 42.03 104 VAL A N 1
ATOM 823 C CA . VAL A 1 104 ? 44.409 6.113 -3.032 1.00 42.03 104 VAL A CA 1
ATOM 824 C C . VAL A 1 104 ? 43.547 5.208 -2.157 1.00 42.03 104 VAL A C 1
ATOM 826 O O . VAL A 1 104 ? 44.057 4.473 -1.315 1.00 42.03 104 VAL A O 1
ATOM 829 N N . VAL A 1 105 ? 42.229 5.278 -2.330 1.00 38.22 105 VAL A N 1
ATOM 830 C CA . VAL A 1 105 ? 41.325 4.247 -1.817 1.00 38.22 105 VAL A CA 1
ATOM 831 C C . VAL A 1 105 ? 41.330 3.109 -2.834 1.00 38.22 105 VAL A C 1
ATOM 833 O O . VAL A 1 105 ? 40.646 3.154 -3.853 1.00 38.22 105 VAL A O 1
ATOM 836 N N . TYR A 1 106 ? 42.151 2.091 -2.569 1.00 45.09 106 TYR A N 1
ATOM 837 C CA . TYR A 1 106 ? 42.015 0.782 -3.201 1.00 45.09 106 TYR A CA 1
ATOM 838 C C . TYR A 1 106 ? 40.733 0.135 -2.671 1.00 45.09 106 TYR A C 1
ATOM 840 O O . TYR A 1 106 ? 40.692 -0.379 -1.557 1.00 45.09 106 TYR A O 1
ATOM 848 N N . GLY A 1 107 ? 39.681 0.168 -3.477 1.00 48.12 107 GLY A N 1
ATOM 849 C CA . GLY A 1 107 ? 38.472 -0.607 -3.255 1.00 48.12 107 GLY A CA 1
ATOM 850 C C . GLY A 1 107 ? 37.795 -0.820 -4.594 1.00 48.12 107 GLY A C 1
ATOM 851 O O . GLY A 1 107 ? 37.336 0.135 -5.213 1.00 48.12 107 GLY A O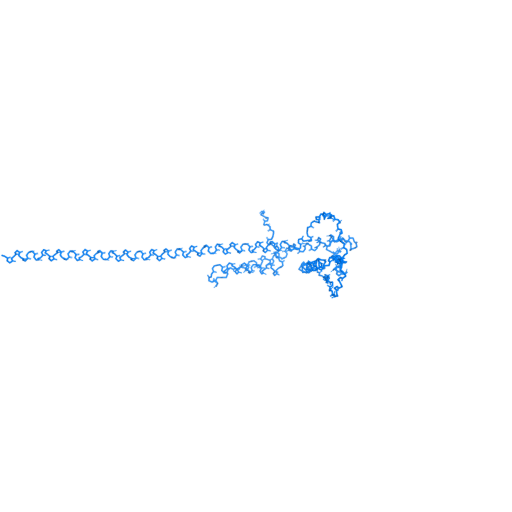 1
ATOM 852 N N . PHE A 1 108 ? 37.763 -2.062 -5.067 1.00 48.06 108 PHE A N 1
ATOM 853 C CA . PHE A 1 108 ? 36.918 -2.459 -6.186 1.00 48.06 108 PHE A CA 1
ATOM 854 C C . PHE A 1 108 ? 35.461 -2.328 -5.717 1.00 48.06 108 PHE A C 1
ATOM 856 O O . PHE A 1 108 ? 34.886 -3.271 -5.184 1.00 48.06 108 PHE A O 1
ATOM 863 N N . GLN A 1 109 ? 34.899 -1.119 -5.786 1.00 56.22 109 GLN A N 1
ATOM 864 C CA . GLN A 1 109 ? 33.492 -0.900 -5.476 1.00 56.22 109 GLN A CA 1
ATOM 865 C C . GLN A 1 109 ? 32.702 -1.333 -6.706 1.00 56.22 109 GLN A C 1
ATOM 867 O O . GLN A 1 109 ? 32.747 -0.664 -7.743 1.00 56.22 109 GLN A O 1
ATOM 872 N N . GLU A 1 110 ? 32.048 -2.490 -6.604 1.00 65.00 110 GLU A N 1
ATOM 873 C CA . GLU A 1 110 ? 31.203 -3.014 -7.671 1.00 65.00 110 GLU A CA 1
ATOM 874 C C . GLU A 1 110 ? 30.176 -1.951 -8.071 1.00 65.00 110 GLU A C 1
ATOM 876 O O . GLU A 1 110 ? 29.476 -1.377 -7.234 1.00 65.00 110 GLU A O 1
ATOM 881 N N . VAL A 1 111 ? 30.130 -1.638 -9.367 1.00 74.88 111 VAL A N 1
ATOM 882 C CA . VAL A 1 111 ? 29.099 -0.754 -9.908 1.00 74.88 111 VAL A CA 1
ATOM 883 C C . VAL A 1 111 ? 27.759 -1.469 -9.723 1.00 74.88 111 VAL A C 1
ATOM 885 O O . VAL A 1 111 ? 27.662 -2.632 -10.130 1.00 74.88 111 VAL A O 1
ATOM 888 N N . PRO A 1 112 ? 26.734 -0.811 -9.143 1.00 86.31 112 PRO A N 1
ATOM 889 C CA . PRO A 1 112 ? 25.414 -1.407 -9.001 1.00 86.31 112 PRO A CA 1
ATOM 890 C C . PRO A 1 112 ? 24.942 -1.982 -10.335 1.00 86.31 112 PRO A C 1
ATOM 892 O O . PRO A 1 112 ? 25.059 -1.339 -11.384 1.00 86.31 112 PRO A O 1
ATOM 895 N N . LYS A 1 113 ? 24.445 -3.216 -10.315 1.00 90.81 113 LYS A N 1
ATOM 896 C CA . LYS A 1 113 ? 24.022 -3.902 -11.534 1.00 90.81 113 LYS A CA 1
ATOM 897 C C . LYS A 1 113 ? 22.626 -3.429 -11.924 1.00 90.81 113 LYS A C 1
ATOM 899 O O . LYS A 1 113 ? 21.689 -3.555 -11.139 1.00 90.81 113 LYS A O 1
ATOM 904 N N . ALA A 1 114 ? 22.485 -2.934 -13.152 1.00 93.50 114 ALA A N 1
ATOM 905 C CA . ALA A 1 114 ? 21.179 -2.579 -13.689 1.00 93.50 114 ALA A CA 1
ATOM 906 C C . ALA A 1 114 ? 20.273 -3.826 -13.773 1.00 93.50 114 ALA A C 1
ATOM 908 O O . ALA A 1 114 ? 20.747 -4.902 -14.164 1.00 93.50 114 ALA A O 1
ATOM 909 N N . PRO A 1 115 ? 18.985 -3.713 -13.403 1.00 96.19 115 PRO A N 1
ATOM 910 C CA . PRO A 1 115 ? 18.034 -4.800 -13.580 1.00 96.19 115 PRO A CA 1
ATOM 911 C C . PRO A 1 115 ? 17.736 -5.024 -15.066 1.00 96.19 115 PRO A C 1
ATOM 913 O O . PRO A 1 115 ? 17.982 -4.163 -15.905 1.00 96.19 115 PRO A O 1
ATOM 916 N N . SER A 1 116 ? 17.163 -6.182 -15.378 1.00 96.31 116 SER A N 1
ATOM 917 C CA . SER A 1 116 ? 16.743 -6.548 -16.730 1.00 96.31 116 SER A CA 1
ATOM 918 C C . SER A 1 116 ? 15.263 -6.915 -16.751 1.00 96.31 116 SER A C 1
ATOM 920 O O . SER A 1 116 ? 14.816 -7.688 -15.900 1.00 96.31 116 SER A O 1
ATOM 922 N N . PHE A 1 117 ? 14.524 -6.435 -17.745 1.00 96.88 117 PHE A N 1
ATOM 923 C CA . PHE A 1 117 ? 13.105 -6.704 -17.935 1.00 96.88 117 PHE A CA 1
ATOM 924 C C . PHE A 1 117 ? 12.852 -7.511 -19.206 1.00 96.88 117 PHE A C 1
ATOM 926 O O . PHE A 1 117 ? 13.247 -7.107 -20.294 1.00 96.88 117 PHE A O 1
ATOM 933 N N . ASN A 1 118 ? 12.130 -8.620 -19.071 1.00 95.56 118 ASN A N 1
ATOM 934 C CA . ASN A 1 118 ? 11.620 -9.422 -20.187 1.00 95.56 118 ASN A CA 1
ATOM 935 C C . ASN A 1 118 ? 10.144 -9.829 -19.990 1.00 95.56 118 ASN A C 1
ATOM 937 O O . ASN A 1 118 ? 9.646 -10.771 -20.609 1.00 95.56 118 ASN A O 1
ATOM 941 N N . GLY A 1 119 ? 9.457 -9.162 -19.059 1.00 91.88 119 GLY A N 1
ATOM 942 C CA . GLY A 1 119 ? 8.097 -9.498 -18.656 1.00 91.88 119 GLY A CA 1
ATOM 943 C C . GLY A 1 119 ? 7.029 -8.943 -19.598 1.00 91.88 119 GLY A C 1
ATOM 944 O O . GLY A 1 119 ? 7.300 -8.185 -20.529 1.00 91.88 119 GLY A O 1
ATOM 945 N N . SER A 1 120 ? 5.782 -9.320 -19.334 1.00 87.44 120 SER A N 1
ATOM 946 C CA . SER A 1 120 ? 4.592 -8.862 -20.076 1.00 87.44 120 SER A CA 1
ATOM 947 C C . SER A 1 120 ? 3.406 -8.509 -19.184 1.00 87.44 120 SER A C 1
ATOM 949 O O . SER A 1 120 ? 2.440 -7.922 -19.651 1.00 87.44 120 SER A O 1
ATOM 951 N N . THR A 1 121 ? 3.456 -8.850 -17.898 1.00 87.69 121 THR A N 1
ATOM 952 C CA . THR A 1 121 ? 2.364 -8.585 -16.952 1.00 87.69 121 THR A CA 1
ATOM 953 C C . THR A 1 121 ? 2.643 -7.344 -16.104 1.00 87.69 121 THR A C 1
ATOM 955 O O . THR A 1 121 ? 3.796 -7.080 -15.752 1.00 87.69 121 THR A O 1
ATOM 958 N N . LYS A 1 122 ? 1.594 -6.633 -15.662 1.00 84.62 122 LYS A N 1
ATOM 959 C CA . LYS A 1 122 ? 1.731 -5.501 -14.723 1.00 84.62 122 LYS A CA 1
ATOM 960 C C . LYS A 1 122 ? 2.441 -5.875 -13.418 1.00 84.62 122 LYS A C 1
ATOM 962 O O . LYS A 1 122 ? 3.140 -5.054 -12.832 1.00 84.62 122 LYS A O 1
ATOM 967 N N . VAL A 1 123 ? 2.301 -7.118 -12.949 1.00 83.38 123 VAL A N 1
ATOM 968 C CA . VAL A 1 123 ? 3.032 -7.623 -11.770 1.00 83.38 123 VAL A CA 1
ATOM 969 C C . VAL A 1 123 ? 4.537 -7.682 -12.042 1.00 83.38 123 VAL A C 1
ATOM 971 O O . VAL A 1 123 ? 5.334 -7.225 -11.225 1.00 83.38 123 VAL A O 1
ATOM 974 N N . GLN A 1 124 ? 4.944 -8.193 -13.206 1.00 89.69 124 GLN A N 1
ATOM 975 C CA . GLN A 1 124 ? 6.355 -8.207 -13.602 1.00 89.69 124 GLN A CA 1
ATOM 976 C C . GLN A 1 124 ? 6.900 -6.790 -13.815 1.00 89.69 124 GLN A C 1
ATOM 978 O O . GLN A 1 124 ? 8.019 -6.514 -13.392 1.00 89.69 124 GLN A O 1
ATOM 983 N N . MET A 1 125 ? 6.114 -5.893 -14.420 1.00 91.44 125 MET A N 1
ATOM 984 C CA . MET A 1 125 ? 6.478 -4.479 -14.587 1.00 91.44 125 MET A CA 1
ATOM 985 C C . MET A 1 125 ? 6.711 -3.799 -13.234 1.00 91.44 125 MET A C 1
ATOM 987 O O . MET A 1 125 ? 7.703 -3.098 -13.060 1.00 91.44 125 MET A O 1
ATOM 991 N N . ARG A 1 126 ? 5.851 -4.072 -12.245 1.00 87.75 126 ARG A N 1
ATOM 992 C CA . ARG A 1 126 ? 6.019 -3.573 -10.875 1.00 87.75 126 ARG A CA 1
ATOM 993 C C . ARG A 1 126 ? 7.271 -4.080 -10.201 1.00 87.75 126 ARG A C 1
ATOM 995 O O . ARG A 1 126 ? 8.069 -3.280 -9.728 1.00 87.75 126 ARG A O 1
ATOM 1002 N N . LYS A 1 127 ? 7.484 -5.393 -10.240 1.00 88.62 127 LYS A N 1
ATOM 1003 C CA . LYS A 1 127 ? 8.698 -5.998 -9.697 1.00 88.62 127 LYS A CA 1
ATOM 1004 C C . LYS A 1 127 ? 9.957 -5.386 -10.318 1.00 88.62 127 LYS A C 1
ATOM 1006 O O . LYS A 1 127 ? 10.921 -5.127 -9.606 1.00 88.62 127 LYS A O 1
ATOM 1011 N N . PHE A 1 128 ? 9.946 -5.145 -11.627 1.00 94.00 128 PHE A N 1
ATOM 1012 C CA . PHE A 1 128 ? 11.054 -4.495 -12.316 1.00 94.00 128 PHE A CA 1
ATOM 1013 C C . PHE A 1 128 ? 11.261 -3.047 -11.861 1.00 94.00 128 PHE A C 1
ATOM 1015 O O . PHE A 1 128 ? 12.387 -2.666 -11.562 1.00 94.00 128 PHE A O 1
ATOM 1022 N N . MET A 1 129 ? 10.198 -2.253 -11.748 1.00 93.06 129 MET A N 1
ATOM 1023 C CA . MET A 1 129 ? 10.304 -0.867 -11.287 1.00 93.06 129 MET A CA 1
ATOM 1024 C C . MET A 1 129 ? 10.781 -0.759 -9.832 1.00 93.06 129 MET A C 1
ATOM 1026 O O . MET A 1 129 ? 11.589 0.116 -9.528 1.00 93.06 129 MET A O 1
ATOM 1030 N N . ASP A 1 130 ? 10.380 -1.682 -8.951 1.00 89.25 130 ASP A N 1
ATOM 1031 C CA . ASP A 1 130 ? 10.913 -1.767 -7.582 1.00 89.25 130 ASP A CA 1
ATOM 1032 C C . ASP A 1 130 ? 12.422 -2.062 -7.580 1.00 89.25 130 ASP A C 1
ATOM 1034 O O . ASP A 1 130 ? 13.193 -1.439 -6.844 1.00 89.25 130 ASP A O 1
ATOM 1038 N N . GLN A 1 131 ? 12.869 -2.976 -8.448 1.00 93.00 131 GLN A N 1
ATOM 1039 C CA . GLN A 1 131 ? 14.291 -3.282 -8.635 1.00 93.00 131 GLN A CA 1
ATOM 1040 C C . GLN A 1 131 ? 15.059 -2.096 -9.228 1.00 93.00 131 GLN A C 1
ATOM 1042 O O . GLN A 1 131 ? 16.177 -1.812 -8.803 1.00 93.00 131 GLN A O 1
ATOM 1047 N N . TYR A 1 132 ? 14.467 -1.384 -10.184 1.00 93.88 132 TYR A N 1
ATOM 1048 C CA . TYR A 1 132 ? 15.081 -0.228 -10.827 1.00 93.88 132 TYR A CA 1
ATOM 1049 C C . TYR A 1 132 ? 15.191 0.970 -9.877 1.00 93.88 132 TYR A C 1
ATOM 1051 O O . TYR A 1 132 ? 16.200 1.675 -9.888 1.00 93.88 132 TYR A O 1
ATOM 1059 N N . GLU A 1 133 ? 14.214 1.174 -8.990 1.00 91.69 133 GLU A N 1
ATOM 1060 C CA . GLU A 1 133 ? 14.299 2.176 -7.925 1.00 91.69 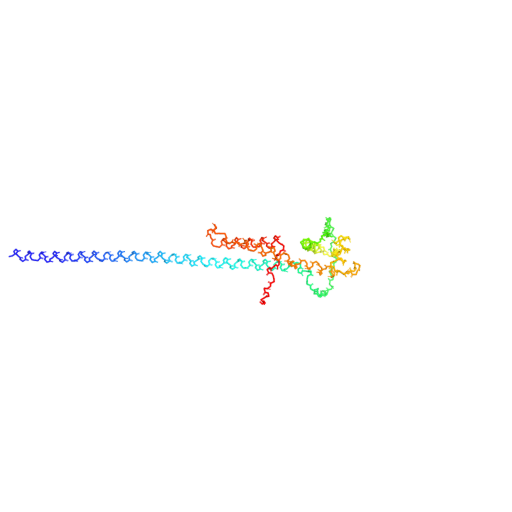133 GLU A CA 1
ATOM 1061 C C . GLU A 1 133 ? 15.391 1.828 -6.902 1.00 91.69 133 GLU A C 1
ATOM 1063 O O . GLU A 1 133 ? 16.163 2.704 -6.506 1.00 91.69 133 GLU A O 1
ATOM 1068 N N . ALA A 1 134 ? 15.502 0.556 -6.502 1.00 90.25 134 ALA A N 1
ATOM 1069 C CA . ALA A 1 134 ? 16.581 0.093 -5.629 1.00 90.25 134 A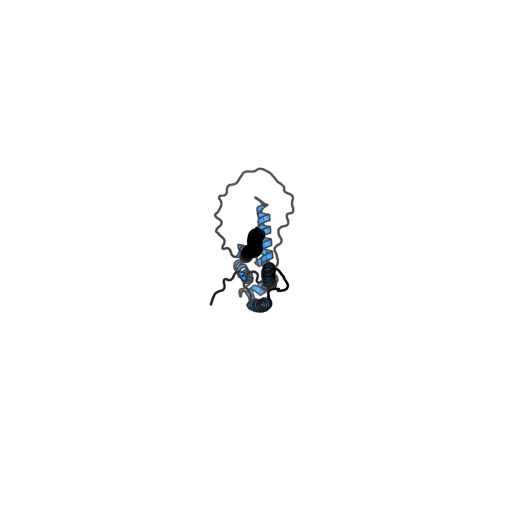LA A CA 1
ATOM 1070 C C . ALA A 1 134 ? 17.960 0.317 -6.269 1.00 90.25 134 ALA A C 1
ATOM 1072 O O . ALA A 1 134 ? 18.821 0.948 -5.655 1.00 90.25 134 ALA A O 1
ATOM 1073 N N . TYR A 1 135 ? 18.118 -0.078 -7.535 1.00 92.94 135 TYR A N 1
ATOM 1074 C CA . TYR A 1 135 ? 19.309 0.195 -8.339 1.00 92.94 135 TYR A CA 1
ATOM 1075 C C . TYR A 1 135 ? 19.632 1.697 -8.401 1.00 92.94 135 TYR A C 1
ATOM 1077 O O . TYR A 1 135 ? 20.769 2.103 -8.162 1.00 92.94 135 TYR A O 1
ATOM 1085 N N . ALA A 1 136 ? 18.637 2.554 -8.653 1.00 90.81 136 ALA A N 1
ATOM 1086 C CA . ALA A 1 136 ? 18.832 4.001 -8.688 1.00 90.81 136 ALA A CA 1
ATOM 1087 C C . ALA A 1 136 ? 19.314 4.562 -7.337 1.00 90.81 136 ALA A C 1
ATOM 1089 O O . ALA A 1 136 ? 20.183 5.436 -7.312 1.00 90.81 136 ALA A O 1
ATOM 1090 N N . ARG A 1 137 ? 18.785 4.057 -6.212 1.00 89.62 137 ARG A N 1
ATOM 1091 C CA . ARG A 1 137 ? 19.251 4.438 -4.868 1.00 89.62 137 ARG A CA 1
ATOM 1092 C C . ARG A 1 137 ? 20.700 4.022 -4.635 1.00 89.62 137 ARG A C 1
ATOM 1094 O O . ARG A 1 137 ? 21.478 4.835 -4.145 1.00 89.62 137 ARG A O 1
ATOM 1101 N N . GLU A 1 138 ? 21.072 2.803 -5.012 1.00 90.06 138 GLU A N 1
ATOM 1102 C CA . GLU A 1 138 ? 22.452 2.316 -4.895 1.00 90.06 138 GLU A CA 1
ATOM 1103 C C . GLU A 1 138 ? 23.429 3.162 -5.719 1.00 90.06 138 GLU A C 1
ATOM 1105 O O . GLU A 1 138 ? 24.479 3.555 -5.210 1.00 90.06 138 GLU A O 1
ATOM 1110 N N . VAL A 1 139 ? 23.058 3.526 -6.953 1.00 88.50 139 VAL A N 1
ATOM 1111 C CA . VAL A 1 139 ? 23.846 4.439 -7.799 1.00 88.50 139 VAL A CA 1
ATOM 1112 C C . VAL A 1 139 ? 24.025 5.798 -7.121 1.00 88.50 139 VAL A C 1
ATOM 1114 O O . VAL A 1 139 ? 25.146 6.300 -7.048 1.00 88.50 139 VAL A O 1
ATOM 1117 N N . ASN A 1 140 ? 22.954 6.377 -6.571 1.00 88.94 140 ASN A N 1
ATOM 1118 C CA . ASN A 1 140 ? 23.020 7.667 -5.879 1.00 88.94 140 ASN A CA 1
ATOM 1119 C C . ASN A 1 140 ? 23.925 7.618 -4.638 1.00 88.94 140 ASN A C 1
ATOM 1121 O O . ASN A 1 140 ? 24.716 8.536 -4.421 1.00 88.94 140 ASN A O 1
ATOM 1125 N N . ILE A 1 141 ? 23.851 6.544 -3.846 1.00 88.50 141 ILE A N 1
ATOM 1126 C CA . ILE A 1 141 ? 24.715 6.339 -2.674 1.00 88.50 141 ILE A CA 1
ATOM 1127 C C . ILE A 1 141 ? 26.182 6.205 -3.105 1.00 88.50 141 ILE A C 1
ATOM 1129 O O . ILE A 1 141 ? 27.048 6.879 -2.547 1.00 88.50 141 ILE A O 1
ATOM 1133 N N . ALA A 1 142 ? 26.466 5.389 -4.123 1.00 85.88 142 ALA A N 1
ATOM 1134 C CA . ALA A 1 142 ? 27.820 5.191 -4.640 1.00 85.88 142 ALA A CA 1
ATOM 1135 C C . ALA A 1 142 ? 28.422 6.478 -5.237 1.00 85.88 142 ALA A C 1
ATOM 1137 O O . ALA A 1 142 ? 29.633 6.697 -5.168 1.00 85.88 142 ALA A O 1
ATOM 1138 N N . ASN A 1 143 ? 27.580 7.336 -5.810 1.00 87.06 143 ASN A N 1
ATOM 1139 C CA . ASN A 1 143 ? 27.957 8.654 -6.313 1.00 87.06 143 ASN A CA 1
ATOM 1140 C C . ASN A 1 143 ? 28.251 9.645 -5.178 1.00 87.06 143 ASN A C 1
ATOM 1142 O O . ASN A 1 143 ? 29.273 10.330 -5.215 1.00 87.06 143 ASN A O 1
ATOM 1146 N N . ALA A 1 144 ? 27.421 9.671 -4.130 1.00 86.56 144 ALA A N 1
ATOM 1147 C CA . ALA A 1 144 ? 27.637 10.511 -2.950 1.00 86.56 144 ALA A CA 1
ATOM 1148 C C . ALA A 1 144 ? 28.922 10.143 -2.184 1.00 86.56 144 ALA A C 1
ATOM 1150 O O . ALA A 1 144 ? 29.602 11.014 -1.646 1.00 86.56 144 ALA A O 1
ATOM 1151 N N . GLN A 1 145 ? 29.282 8.857 -2.170 1.00 84.25 145 GLN A N 1
ATOM 1152 C CA . GLN A 1 145 ? 30.518 8.352 -1.562 1.00 84.25 145 GLN A CA 1
ATOM 1153 C C . GLN A 1 145 ? 31.780 8.641 -2.392 1.00 84.25 145 GLN A C 1
ATOM 1155 O O . GLN A 1 145 ? 32.886 8.418 -1.902 1.00 84.25 145 GLN A O 1
ATOM 1160 N N . ARG A 1 146 ? 31.645 9.178 -3.615 1.00 78.69 146 ARG A N 1
ATOM 1161 C CA . ARG A 1 146 ? 32.764 9.586 -4.480 1.00 78.69 146 ARG A CA 1
ATOM 1162 C C . ARG A 1 146 ? 32.784 11.096 -4.768 1.00 78.69 146 ARG A C 1
ATOM 1164 O O . ARG A 1 146 ? 32.590 11.501 -5.919 1.00 78.69 146 ARG A O 1
ATOM 1171 N N . PRO A 1 147 ? 33.079 11.955 -3.771 1.00 69.94 147 PRO A N 1
ATOM 1172 C CA . PRO A 1 147 ? 33.315 13.373 -4.025 1.00 69.94 147 PRO A CA 1
ATOM 1173 C C . PRO A 1 147 ? 34.513 13.561 -4.969 1.00 69.94 147 PRO A C 1
ATOM 1175 O O . PRO A 1 147 ? 35.612 13.092 -4.686 1.00 69.94 147 PRO A O 1
ATOM 1178 N N . GLY A 1 148 ? 34.303 14.227 -6.109 1.00 70.75 148 GLY A N 1
ATOM 1179 C CA . GLY A 1 148 ? 35.360 14.528 -7.089 1.00 70.75 148 GLY A CA 1
ATOM 1180 C C . GLY A 1 148 ? 35.753 13.380 -8.032 1.00 70.75 148 GLY A C 1
ATOM 1181 O O . GLY A 1 148 ? 36.622 13.571 -8.879 1.00 70.75 148 GLY A O 1
ATOM 1182 N N . GLY A 1 149 ? 35.118 12.207 -7.919 1.00 71.88 149 GLY A N 1
ATOM 1183 C CA . GLY A 1 149 ? 35.303 11.080 -8.838 1.00 71.88 149 GLY A CA 1
ATOM 1184 C C . GLY A 1 149 ? 34.322 11.087 -10.015 1.00 71.88 149 GLY A C 1
ATOM 1185 O O . GLY A 1 149 ? 33.289 11.764 -9.982 1.00 71.88 149 GLY A O 1
ATOM 1186 N N . ALA A 1 150 ? 34.624 10.291 -11.048 1.00 80.44 150 ALA A N 1
ATOM 1187 C CA . ALA A 1 150 ? 33.693 10.041 -12.147 1.00 80.44 150 ALA A CA 1
ATOM 1188 C C . ALA A 1 150 ? 32.374 9.465 -11.601 1.00 80.44 150 ALA A C 1
ATOM 1190 O O . ALA A 1 150 ? 32.373 8.454 -10.896 1.00 80.44 150 ALA A O 1
ATOM 1191 N N . GLN A 1 151 ? 31.264 10.132 -11.916 1.00 84.50 151 GLN A N 1
ATOM 1192 C CA . GLN A 1 151 ? 29.932 9.725 -11.479 1.00 84.50 151 GLN A CA 1
ATOM 1193 C C . GLN A 1 151 ? 29.464 8.509 -12.283 1.00 84.50 151 GLN A C 1
ATOM 1195 O O . GLN A 1 151 ? 29.596 8.479 -13.508 1.00 84.50 151 GLN A O 1
ATOM 1200 N N . ILE A 1 152 ? 28.876 7.521 -11.608 1.00 86.06 152 ILE A N 1
ATOM 1201 C CA . ILE A 1 152 ? 28.145 6.443 -12.272 1.00 86.06 152 ILE A CA 1
ATOM 1202 C C . ILE A 1 152 ? 26.907 7.058 -12.921 1.00 86.06 152 ILE A C 1
ATOM 1204 O O . ILE A 1 152 ? 26.060 7.640 -12.237 1.00 86.06 152 ILE A O 1
ATOM 1208 N N . GLN A 1 153 ? 26.786 6.891 -14.236 1.00 87.69 153 GLN A N 1
ATOM 1209 C CA . GLN A 1 153 ? 25.545 7.183 -14.939 1.00 87.69 153 GLN A CA 1
ATOM 1210 C C . GLN A 1 153 ? 24.572 6.021 -14.751 1.00 87.69 153 GLN A C 1
ATOM 1212 O O . GLN A 1 153 ? 24.915 4.861 -14.986 1.00 87.69 153 GLN A O 1
ATOM 1217 N N . ARG A 1 154 ? 23.351 6.337 -14.316 1.00 89.94 154 ARG A N 1
ATOM 1218 C CA . ARG A 1 154 ? 22.266 5.360 -14.231 1.00 89.94 154 ARG A CA 1
ATOM 1219 C C . ARG A 1 154 ? 21.902 4.898 -15.643 1.00 89.94 154 ARG A C 1
ATOM 1221 O O . ARG A 1 154 ? 21.689 5.740 -16.514 1.00 89.94 154 ARG A O 1
ATOM 1228 N N . ALA A 1 155 ? 21.801 3.587 -15.852 1.00 93.44 155 ALA A N 1
ATOM 1229 C CA . ALA A 1 155 ? 21.300 3.041 -17.109 1.00 93.44 155 ALA A CA 1
ATOM 1230 C C . ALA A 1 155 ? 19.866 3.547 -17.365 1.00 93.44 155 ALA A C 1
ATOM 1232 O O . ALA A 1 155 ? 19.080 3.549 -16.418 1.00 93.44 155 ALA A O 1
ATOM 1233 N N . PRO A 1 156 ? 19.516 3.980 -18.589 1.00 94.00 156 PRO A N 1
ATOM 1234 C CA . PRO A 1 156 ? 18.136 4.320 -18.931 1.00 94.00 156 PRO A CA 1
ATOM 1235 C C . PRO A 1 156 ? 17.238 3.076 -18.878 1.00 94.00 156 PRO A C 1
ATOM 1237 O O . PRO A 1 156 ? 17.724 1.948 -19.019 1.00 94.00 156 PRO A O 1
ATOM 1240 N N . LEU A 1 157 ? 15.927 3.273 -18.712 1.00 94.56 157 LEU A N 1
ATOM 1241 C CA . LEU A 1 157 ? 14.941 2.190 -18.698 1.00 94.56 157 LEU A CA 1
ATOM 1242 C C . LEU A 1 157 ? 15.043 1.348 -19.968 1.00 94.56 157 LEU A C 1
ATOM 1244 O O . LEU A 1 157 ? 15.072 0.127 -19.873 1.00 94.56 157 LEU A O 1
ATOM 1248 N N . SER A 1 158 ? 15.183 1.987 -21.131 1.00 94.31 158 SER A N 1
ATOM 1249 C CA . SER A 1 158 ? 15.328 1.303 -22.423 1.00 94.31 158 SER A CA 1
ATOM 1250 C C . SER A 1 158 ? 16.491 0.303 -22.459 1.00 94.31 158 SER A C 1
ATOM 1252 O O . SER A 1 158 ? 16.336 -0.802 -22.969 1.00 94.31 158 SER A O 1
ATOM 1254 N N . ALA A 1 159 ? 17.635 0.644 -21.857 1.00 95.00 159 ALA A N 1
ATOM 1255 C CA . ALA A 1 159 ? 18.806 -0.235 -21.784 1.00 95.00 159 ALA A CA 1
ATOM 1256 C C . ALA A 1 159 ? 18.639 -1.390 -20.784 1.00 95.00 159 ALA A C 1
ATOM 1258 O O . ALA A 1 159 ? 19.426 -2.336 -20.789 1.00 95.00 159 ALA A O 1
ATOM 1259 N N . CYS A 1 160 ? 17.627 -1.312 -19.920 1.00 96.81 160 CYS A N 1
ATOM 1260 C CA . CYS A 1 160 ? 17.285 -2.346 -18.953 1.00 96.81 160 CYS A CA 1
ATOM 1261 C C . CYS A 1 160 ? 16.239 -3.331 -19.500 1.00 96.81 160 CYS A C 1
ATOM 1263 O O . CYS A 1 160 ? 15.813 -4.222 -18.771 1.00 96.81 160 CYS A O 1
ATOM 1265 N N . ILE A 1 161 ? 15.789 -3.193 -20.749 1.00 96.81 161 ILE A N 1
ATOM 1266 C CA . ILE A 1 161 ? 14.765 -4.055 -21.351 1.00 96.81 161 ILE A CA 1
ATOM 1267 C C . ILE A 1 161 ? 15.426 -4.986 -22.365 1.00 96.81 161 ILE A C 1
ATOM 1269 O O . ILE A 1 161 ? 16.274 -4.574 -23.154 1.00 96.81 161 ILE A O 1
ATOM 1273 N N . ASP A 1 162 ? 15.030 -6.255 -22.347 1.00 96.38 162 ASP A N 1
ATOM 1274 C CA . ASP A 1 162 ? 15.458 -7.229 -23.345 1.00 96.38 162 ASP A CA 1
ATOM 1275 C C . ASP A 1 162 ? 15.075 -6.758 -24.767 1.00 96.38 162 ASP A C 1
ATOM 1277 O O . ASP A 1 162 ? 13.932 -6.337 -24.967 1.00 96.38 162 ASP A O 1
ATOM 1281 N N . PRO A 1 163 ? 15.970 -6.844 -25.772 1.00 94.56 163 PRO A N 1
ATOM 1282 C CA . PRO A 1 163 ? 15.702 -6.325 -27.115 1.00 94.56 163 PRO A CA 1
ATOM 1283 C C . PRO A 1 163 ? 14.419 -6.861 -27.767 1.00 94.56 163 PRO A C 1
ATOM 1285 O O . PRO A 1 163 ? 13.722 -6.111 -28.445 1.00 94.56 163 PRO A O 1
ATOM 1288 N N . LEU A 1 164 ? 14.054 -8.129 -27.537 1.00 94.94 164 LEU A N 1
ATOM 1289 C CA . LEU A 1 164 ? 12.799 -8.676 -28.068 1.00 94.94 164 LEU A CA 1
ATOM 1290 C C . LEU A 1 164 ? 11.586 -8.095 -27.339 1.00 94.94 164 LEU A C 1
ATOM 1292 O O . LEU A 1 164 ? 10.532 -7.885 -27.940 1.00 94.94 164 LEU A O 1
ATOM 1296 N N . SER A 1 165 ? 11.732 -7.822 -26.044 1.00 95.56 165 SER A N 1
ATOM 1297 C CA . SER A 1 165 ? 10.694 -7.160 -25.255 1.00 95.56 165 SER A CA 1
ATOM 1298 C C . SER A 1 165 ? 10.525 -5.698 -25.658 1.00 95.56 165 SER A C 1
ATOM 1300 O O . SER A 1 165 ? 9.390 -5.238 -25.699 1.00 95.56 165 SER A O 1
ATOM 1302 N N . VAL A 1 166 ? 11.605 -4.993 -26.025 1.00 96.25 166 VAL A N 1
ATOM 1303 C CA . VAL A 1 166 ? 11.527 -3.637 -26.596 1.00 96.25 166 VAL A CA 1
ATOM 1304 C C . VAL A 1 166 ? 10.651 -3.633 -27.844 1.00 96.25 166 VAL A C 1
ATOM 1306 O O . VAL A 1 166 ? 9.689 -2.871 -27.902 1.00 96.25 166 VAL A O 1
ATOM 1309 N N . GLU A 1 167 ? 10.940 -4.511 -28.808 1.00 96.06 167 GLU A N 1
ATOM 1310 C CA . GLU A 1 167 ? 10.172 -4.599 -30.056 1.00 96.06 167 GLU A CA 1
ATOM 1311 C C . GLU A 1 167 ? 8.707 -4.969 -29.808 1.00 96.06 167 GLU A C 1
ATOM 1313 O O . GLU A 1 167 ? 7.800 -4.345 -30.361 1.00 96.06 167 GLU A O 1
ATOM 1318 N N . ARG A 1 168 ? 8.459 -5.949 -28.928 1.00 95.88 168 ARG A N 1
ATOM 1319 C CA . ARG A 1 168 ? 7.095 -6.359 -28.583 1.00 95.88 168 ARG A CA 1
ATOM 1320 C C . ARG A 1 168 ? 6.306 -5.195 -27.984 1.00 95.88 168 ARG A C 1
ATOM 1322 O O . ARG A 1 168 ? 5.247 -4.886 -28.515 1.00 95.88 168 ARG A O 1
ATOM 1329 N N . ILE A 1 169 ? 6.852 -4.563 -26.939 1.00 96.19 169 ILE A N 1
ATOM 1330 C CA . ILE A 1 169 ? 6.211 -3.475 -26.184 1.00 96.19 169 ILE A CA 1
ATOM 1331 C C . ILE A 1 169 ? 5.945 -2.267 -27.070 1.00 96.19 169 ILE A C 1
ATOM 1333 O O . ILE A 1 169 ? 4.859 -1.689 -27.025 1.00 96.19 169 ILE A O 1
ATOM 1337 N N . ALA A 1 170 ? 6.925 -1.895 -27.893 1.00 95.81 170 ALA A N 1
ATOM 1338 C CA . ALA A 1 170 ? 6.786 -0.795 -28.830 1.00 95.81 170 ALA A CA 1
ATOM 1339 C C . ALA A 1 170 ? 5.591 -1.016 -29.767 1.00 95.81 170 ALA A C 1
ATOM 1341 O O . ALA A 1 170 ? 4.734 -0.140 -29.895 1.00 95.81 170 ALA A O 1
ATOM 1342 N N . TYR A 1 171 ? 5.497 -2.211 -30.353 1.00 93.69 171 TYR A N 1
ATOM 1343 C CA . TYR A 1 171 ? 4.487 -2.526 -31.354 1.00 93.69 171 TYR A CA 1
ATOM 1344 C C . TYR A 1 171 ? 3.092 -2.788 -30.767 1.00 93.69 171 TYR A C 1
ATOM 1346 O O . TYR A 1 171 ? 2.118 -2.205 -31.241 1.00 93.69 171 TYR A O 1
ATOM 1354 N N . TRP A 1 172 ? 2.973 -3.665 -29.765 1.00 93.81 172 TRP A N 1
ATOM 1355 C CA . TRP A 1 172 ? 1.674 -4.153 -29.286 1.00 93.81 172 TRP A CA 1
ATOM 1356 C C . TRP A 1 172 ? 1.088 -3.322 -28.143 1.00 93.81 172 TRP A C 1
ATOM 1358 O O . TRP A 1 172 ? -0.134 -3.225 -28.039 1.00 93.81 172 TRP A O 1
ATOM 1368 N N . GLU A 1 173 ? 1.927 -2.733 -27.292 1.00 93.25 173 GLU A N 1
ATOM 1369 C CA . GLU A 1 173 ? 1.480 -2.051 -26.079 1.00 93.25 173 GLU A CA 1
ATOM 1370 C C . GLU A 1 173 ? 1.526 -0.515 -26.205 1.00 93.25 173 GLU A C 1
ATOM 1372 O O . GLU A 1 173 ? 0.596 0.152 -25.754 1.00 93.25 173 GLU A O 1
ATOM 1377 N N . ILE A 1 174 ? 2.569 0.059 -26.821 1.00 93.94 174 ILE A N 1
ATOM 1378 C CA . ILE A 1 174 ? 2.719 1.521 -26.978 1.00 93.94 174 ILE A CA 1
ATOM 1379 C C . ILE A 1 174 ? 2.190 2.014 -28.337 1.00 93.94 174 ILE A C 1
ATOM 1381 O O . ILE A 1 174 ? 1.684 3.132 -28.435 1.00 93.94 174 ILE A O 1
ATOM 1385 N N . GLY A 1 175 ? 2.290 1.196 -29.388 1.00 93.31 175 GLY A N 1
ATOM 1386 C CA . GLY A 1 175 ? 1.856 1.549 -30.742 1.00 93.31 175 GLY A CA 1
ATOM 1387 C C . GLY A 1 175 ? 2.789 2.528 -31.467 1.00 93.31 175 GLY A C 1
ATOM 1388 O O . GLY A 1 175 ? 2.327 3.313 -32.294 1.00 93.31 175 GLY A O 1
ATOM 1389 N N . LYS A 1 176 ? 4.092 2.505 -31.158 1.00 93.81 176 LYS A N 1
ATOM 1390 C CA . LYS A 1 176 ? 5.141 3.318 -31.806 1.00 93.81 176 LYS A CA 1
ATOM 1391 C C . LYS A 1 176 ? 6.275 2.422 -32.302 1.00 93.81 176 LYS A C 1
ATOM 1393 O O . LYS A 1 176 ? 6.454 1.315 -31.800 1.00 93.81 176 LYS A O 1
ATOM 1398 N N . ALA A 1 177 ? 7.073 2.889 -33.261 1.00 94.25 177 ALA A N 1
ATOM 1399 C CA . ALA A 1 177 ? 8.272 2.151 -33.648 1.00 94.25 177 ALA A CA 1
ATOM 1400 C C . ALA A 1 177 ? 9.319 2.197 -32.518 1.00 94.25 177 ALA A C 1
ATOM 1402 O O . ALA A 1 177 ? 9.495 3.228 -31.871 1.00 94.25 177 ALA A O 1
ATOM 1403 N N . SER A 1 178 ? 10.043 1.096 -32.290 1.00 92.94 178 SER A N 1
ATOM 1404 C CA . SER A 1 178 ? 10.990 0.961 -31.167 1.00 92.94 178 SER A CA 1
ATOM 1405 C C . SER A 1 178 ? 12.062 2.055 -31.127 1.00 92.94 178 SER A C 1
ATOM 1407 O O . SER A 1 178 ? 12.411 2.545 -30.055 1.00 92.94 178 SER A O 1
ATOM 1409 N N . HIS A 1 179 ? 12.542 2.486 -32.293 1.00 93.12 179 HIS A N 1
ATOM 1410 C CA . HIS A 1 179 ? 13.550 3.537 -32.440 1.00 93.12 179 HIS A CA 1
ATOM 1411 C C . HIS A 1 179 ? 13.011 4.965 -32.236 1.00 93.12 179 HIS A C 1
ATOM 1413 O O . HIS A 1 179 ? 13.805 5.894 -32.106 1.00 93.12 179 HIS A O 1
ATOM 1419 N N . GLU A 1 180 ? 11.689 5.153 -32.213 1.00 95.00 180 GLU A N 1
ATOM 1420 C CA . GLU A 1 180 ? 11.039 6.443 -31.934 1.00 95.00 180 GLU A CA 1
ATOM 1421 C C . GLU A 1 180 ? 10.714 6.619 -30.443 1.00 95.00 180 GLU A C 1
ATOM 1423 O O . GLU A 1 180 ? 10.337 7.711 -30.016 1.00 95.00 180 GLU A O 1
ATOM 1428 N N . LEU A 1 181 ? 10.842 5.554 -29.644 1.00 94.81 181 LEU A N 1
ATOM 1429 C CA . LEU A 1 181 ? 10.545 5.592 -28.218 1.00 94.81 181 LEU A CA 1
ATOM 1430 C C . LEU A 1 181 ? 11.604 6.378 -27.451 1.00 94.81 181 LEU A C 1
ATOM 1432 O O . LEU A 1 181 ? 12.797 6.071 -27.475 1.00 94.81 181 LEU A O 1
ATOM 1436 N N . THR A 1 182 ? 11.140 7.370 -26.702 1.00 95.56 182 THR A N 1
ATOM 1437 C CA . THR A 1 182 ? 11.967 8.157 -25.792 1.00 95.56 182 THR A CA 1
ATOM 1438 C C . THR A 1 182 ? 12.016 7.520 -24.405 1.00 95.56 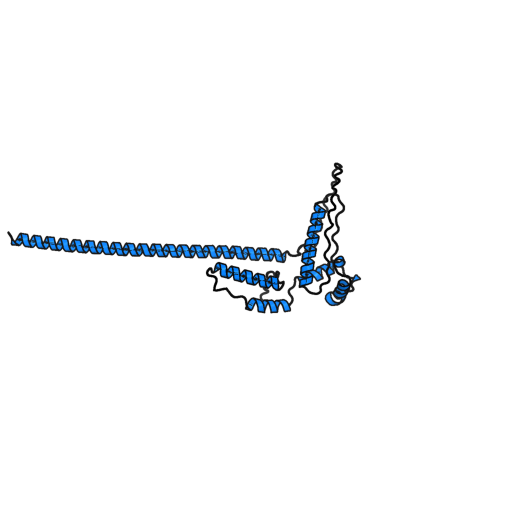182 THR A C 1
ATOM 1440 O O . THR A 1 182 ? 11.177 6.698 -24.039 1.00 95.56 182 THR A O 1
ATOM 1443 N N . GLU A 1 183 ? 12.973 7.941 -23.575 1.00 93.62 183 GLU A N 1
ATOM 1444 C CA . GLU A 1 183 ? 13.010 7.536 -22.161 1.00 93.62 183 GLU A CA 1
ATOM 1445 C C . GLU A 1 183 ? 11.720 7.921 -21.413 1.00 93.62 183 GLU A C 1
ATOM 1447 O O . GLU A 1 183 ? 11.317 7.232 -20.479 1.00 93.62 183 GLU A O 1
ATOM 1452 N N . GLU A 1 184 ? 11.046 8.995 -21.832 1.00 94.06 184 GLU A N 1
ATOM 1453 C CA . GLU A 1 184 ? 9.780 9.415 -21.231 1.00 94.06 184 GLU A CA 1
ATOM 1454 C C . GLU A 1 184 ? 8.630 8.467 -21.593 1.00 94.06 184 GLU A C 1
ATOM 1456 O O . GLU A 1 184 ? 7.836 8.120 -20.721 1.00 94.06 184 GLU A O 1
ATOM 1461 N N . ASP A 1 185 ? 8.586 7.963 -22.831 1.00 94.88 185 ASP A N 1
ATOM 1462 C CA . ASP A 1 185 ? 7.608 6.944 -23.234 1.00 94.88 185 ASP A CA 1
ATOM 1463 C C . ASP A 1 185 ? 7.747 5.677 -22.375 1.00 94.88 185 ASP A C 1
ATOM 1465 O O . ASP A 1 185 ? 6.751 5.126 -21.902 1.00 94.88 185 ASP A O 1
ATOM 1469 N N . TRP A 1 186 ? 8.986 5.253 -22.095 1.00 95.19 186 TRP A N 1
ATOM 1470 C CA . TRP A 1 186 ? 9.255 4.114 -21.216 1.00 95.19 186 TRP A CA 1
ATOM 1471 C C . TRP A 1 186 ? 8.806 4.368 -19.777 1.00 95.19 186 TRP A C 1
ATOM 1473 O O . TRP A 1 186 ? 8.196 3.487 -19.167 1.00 95.19 186 TRP A O 1
ATOM 1483 N N . LYS A 1 187 ? 9.053 5.566 -19.229 1.00 92.81 187 LYS A N 1
ATOM 1484 C CA . LYS A 1 187 ? 8.556 5.925 -17.891 1.00 92.81 187 LYS A CA 1
ATOM 1485 C C . LYS A 1 187 ? 7.037 5.865 -17.832 1.00 92.81 187 LYS A C 1
ATOM 1487 O O . LYS A 1 187 ? 6.508 5.234 -16.923 1.00 92.81 187 LYS A O 1
ATOM 1492 N N . VAL A 1 188 ? 6.345 6.486 -18.789 1.00 91.94 188 VAL A N 1
ATOM 1493 C CA . VAL A 1 188 ? 4.876 6.493 -18.843 1.00 91.94 188 VAL A CA 1
ATOM 1494 C C . VAL A 1 188 ? 4.336 5.065 -18.926 1.00 91.94 188 VAL A C 1
ATOM 1496 O O . VAL A 1 188 ? 3.454 4.702 -18.148 1.00 91.94 188 VAL A O 1
ATOM 1499 N N . PHE A 1 189 ? 4.913 4.229 -19.793 1.00 92.62 189 PHE A N 1
ATOM 1500 C CA . PHE A 1 189 ? 4.531 2.824 -19.926 1.00 92.62 189 PHE A CA 1
ATOM 1501 C C . PHE A 1 189 ? 4.664 2.051 -18.603 1.00 92.62 189 PHE A C 1
ATOM 1503 O O . PHE A 1 189 ? 3.708 1.414 -18.155 1.00 92.62 189 PHE A O 1
ATOM 1510 N N . PHE A 1 190 ? 5.819 2.130 -17.934 1.00 92.75 190 PHE A N 1
ATOM 1511 C CA . PHE A 1 190 ? 6.028 1.419 -16.670 1.00 92.75 190 PHE A CA 1
ATOM 1512 C C . PHE A 1 190 ? 5.217 1.996 -15.505 1.00 92.75 190 PHE A C 1
ATOM 1514 O O . PHE A 1 190 ? 4.770 1.236 -14.642 1.00 92.75 190 PHE A O 1
ATOM 1521 N N . LEU A 1 191 ? 4.981 3.310 -15.477 1.00 88.50 191 LEU A N 1
ATOM 1522 C CA . LEU A 1 191 ? 4.116 3.941 -14.480 1.00 88.50 191 LEU A CA 1
ATOM 1523 C C . LEU A 1 191 ? 2.655 3.497 -14.623 1.00 88.50 191 LEU A C 1
ATOM 1525 O O . LEU A 1 191 ? 1.989 3.343 -13.602 1.00 88.50 191 LEU A O 1
ATOM 1529 N N . GLY A 1 192 ? 2.192 3.174 -15.836 1.00 85.69 192 GLY A N 1
ATOM 1530 C CA . GLY A 1 192 ? 0.872 2.570 -16.066 1.00 85.69 192 GLY A CA 1
ATOM 1531 C C . GLY A 1 192 ? 0.661 1.220 -15.361 1.00 85.69 192 GLY A C 1
ATOM 1532 O O . GLY A 1 192 ? -0.472 0.781 -15.170 1.00 85.69 192 GLY A O 1
ATOM 1533 N N . ALA A 1 193 ? 1.727 0.557 -14.892 1.00 84.88 193 ALA A N 1
ATOM 1534 C CA . ALA A 1 193 ? 1.604 -0.640 -14.057 1.00 84.88 193 ALA A CA 1
ATOM 1535 C C . ALA A 1 193 ? 1.157 -0.350 -12.611 1.00 84.88 193 ALA A C 1
ATOM 1537 O O . ALA A 1 193 ? 0.897 -1.298 -11.864 1.00 84.88 193 ALA A O 1
ATOM 1538 N N . LYS A 1 194 ? 1.080 0.925 -12.196 1.00 76.75 194 LYS A N 1
ATOM 1539 C CA . LYS A 1 194 ? 0.431 1.318 -10.935 1.00 76.75 194 LYS A CA 1
ATOM 1540 C C . LYS A 1 194 ? -1.083 1.122 -10.987 1.00 76.75 194 LYS A C 1
ATOM 1542 O O . LYS A 1 194 ? -1.678 0.799 -9.962 1.00 76.75 194 LYS A O 1
ATOM 1547 N N . ASP A 1 195 ? -1.683 1.287 -12.163 1.00 74.06 195 ASP A N 1
ATOM 1548 C CA . ASP A 1 195 ? -3.127 1.187 -12.326 1.00 74.06 195 ASP A CA 1
ATOM 1549 C C . ASP A 1 195 ? -3.581 -0.269 -12.190 1.00 74.06 195 ASP A C 1
ATOM 1551 O O . ASP A 1 195 ? -3.048 -1.168 -12.850 1.00 74.06 195 ASP A O 1
ATOM 1555 N N . CYS A 1 196 ? -4.591 -0.506 -11.353 1.00 66.00 196 CYS A N 1
ATOM 1556 C CA . CYS A 1 196 ? -5.187 -1.830 -11.182 1.00 66.00 196 CYS A CA 1
ATOM 1557 C C . CYS A 1 196 ? -5.969 -2.237 -12.439 1.00 66.00 196 CYS A C 1
ATOM 1559 O O . CYS A 1 196 ? -6.729 -1.432 -12.980 1.00 66.00 196 CYS A O 1
ATOM 1561 N N . ASP A 1 197 ? -5.820 -3.483 -12.899 1.00 68.06 197 ASP A N 1
ATOM 1562 C CA . ASP A 1 197 ? -6.629 -3.977 -14.016 1.00 68.06 197 ASP A CA 1
ATOM 1563 C C . ASP A 1 197 ? -8.075 -4.269 -13.565 1.00 68.06 197 ASP A C 1
ATOM 1565 O O . ASP A 1 197 ? -8.297 -4.705 -12.432 1.00 68.06 197 ASP A O 1
ATOM 1569 N N . PRO A 1 198 ? -9.086 -4.125 -14.444 1.00 67.19 198 PRO A N 1
ATOM 1570 C CA . PRO A 1 198 ? -10.476 -4.472 -14.121 1.00 67.19 198 PRO A CA 1
ATOM 1571 C C . PRO A 1 198 ? -10.648 -5.923 -13.644 1.00 67.19 198 PRO A C 1
ATOM 1573 O O . PRO A 1 198 ? -11.488 -6.229 -12.798 1.00 67.19 198 PRO A O 1
ATOM 1576 N N . VAL A 1 199 ? -9.816 -6.831 -14.162 1.00 65.81 199 VAL A N 1
ATOM 1577 C CA . VAL A 1 199 ? -9.771 -8.232 -13.726 1.00 65.81 199 VAL A CA 1
ATOM 1578 C C . VAL A 1 199 ? -9.307 -8.342 -12.272 1.00 65.81 199 VAL A C 1
ATOM 1580 O O . VAL A 1 199 ? -9.838 -9.166 -11.526 1.00 65.81 199 VAL A O 1
ATOM 1583 N N . ASP A 1 200 ? -8.366 -7.504 -11.844 1.00 71.81 200 ASP A N 1
ATOM 1584 C CA . ASP A 1 200 ? -7.884 -7.485 -10.464 1.00 71.81 200 ASP A CA 1
ATOM 1585 C C . ASP A 1 200 ? -8.953 -6.938 -9.511 1.00 71.81 200 ASP A C 1
ATOM 1587 O O . ASP A 1 200 ? -9.126 -7.495 -8.430 1.00 71.81 200 ASP A O 1
ATOM 1591 N N . MET A 1 201 ? -9.770 -5.973 -9.952 1.00 75.94 201 MET A N 1
ATOM 1592 C CA . MET A 1 201 ? -10.927 -5.479 -9.188 1.00 75.94 201 MET A CA 1
ATOM 1593 C C . MET A 1 201 ? -11.951 -6.589 -8.911 1.00 75.94 201 MET A C 1
ATOM 1595 O O . MET A 1 201 ? -12.360 -6.777 -7.771 1.00 75.94 201 MET A O 1
ATOM 1599 N N . SER A 1 202 ? -12.293 -7.414 -9.907 1.00 83.00 202 SER A N 1
ATOM 1600 C CA . SER A 1 202 ? -13.225 -8.539 -9.692 1.00 83.00 202 SER A CA 1
ATOM 1601 C C . SER A 1 202 ? -12.684 -9.599 -8.716 1.00 83.00 202 SER A C 1
ATOM 1603 O O . SER A 1 202 ? -13.430 -10.192 -7.931 1.00 83.00 202 SER A O 1
ATOM 1605 N N . LYS A 1 203 ? -11.364 -9.836 -8.729 1.00 85.25 203 LYS A N 1
ATOM 1606 C CA . LYS A 1 203 ? -10.695 -10.733 -7.774 1.00 85.25 203 LYS A CA 1
ATOM 1607 C C . LYS A 1 203 ? -10.639 -10.117 -6.383 1.00 85.25 203 LYS A C 1
ATOM 1609 O O . LYS A 1 203 ? -10.757 -10.858 -5.405 1.00 85.25 203 LYS A O 1
ATOM 1614 N N . LEU A 1 204 ? -10.456 -8.798 -6.303 1.00 84.31 204 LEU A N 1
ATOM 1615 C CA . LEU A 1 204 ? -10.536 -8.048 -5.062 1.00 84.31 204 LEU A CA 1
ATOM 1616 C C . LEU A 1 204 ? -11.930 -8.202 -4.473 1.00 84.31 204 LEU A C 1
ATOM 1618 O O . LEU A 1 204 ? -12.021 -8.718 -3.370 1.00 84.31 204 LEU A O 1
ATOM 1622 N N . ASP A 1 205 ? -12.996 -7.918 -5.218 1.00 85.44 205 ASP A N 1
ATOM 1623 C CA . ASP A 1 205 ? -14.380 -8.085 -4.752 1.00 85.44 205 ASP A CA 1
ATOM 1624 C C . ASP A 1 205 ? -14.640 -9.496 -4.206 1.00 85.44 205 ASP A C 1
ATOM 1626 O O . ASP A 1 205 ? -15.146 -9.673 -3.095 1.00 85.44 205 ASP A O 1
ATOM 1630 N N . ALA A 1 206 ? -14.214 -10.526 -4.943 1.00 90.94 206 ALA A N 1
ATOM 1631 C CA . ALA A 1 206 ? -14.361 -11.916 -4.518 1.00 90.94 206 ALA A CA 1
ATOM 1632 C C . ALA A 1 206 ? -13.544 -12.263 -3.257 1.00 90.94 206 ALA A C 1
ATOM 1634 O O . ALA A 1 206 ? -13.928 -13.158 -2.497 1.00 90.94 206 ALA A O 1
ATOM 1635 N N . ALA A 1 207 ? -12.400 -11.611 -3.040 1.00 89.25 207 ALA A N 1
ATOM 1636 C CA . ALA A 1 207 ? -11.587 -11.780 -1.841 1.00 89.25 207 ALA A CA 1
ATOM 1637 C C . ALA A 1 207 ? -12.146 -10.974 -0.657 1.00 89.25 207 ALA A C 1
ATOM 1639 O O . ALA A 1 207 ? -12.221 -11.507 0.448 1.00 89.25 207 ALA A O 1
ATOM 1640 N N . MET A 1 208 ? -12.610 -9.750 -0.906 1.00 88.25 208 MET A N 1
ATOM 1641 C CA . MET A 1 208 ? -13.265 -8.869 0.059 1.00 88.25 208 MET A CA 1
ATOM 1642 C C . MET A 1 208 ? -14.534 -9.507 0.616 1.00 88.25 208 MET A C 1
ATOM 1644 O O . MET A 1 208 ? -14.727 -9.521 1.826 1.00 88.25 208 MET A O 1
ATOM 1648 N N . ALA A 1 209 ? -15.343 -10.144 -0.235 1.00 92.00 209 ALA A N 1
ATOM 1649 C CA . ALA A 1 209 ? -16.550 -10.861 0.180 1.00 92.00 209 ALA A CA 1
ATOM 1650 C C . ALA A 1 209 ? -16.283 -12.034 1.145 1.00 92.00 209 ALA A C 1
ATOM 1652 O O . ALA A 1 209 ? -17.201 -12.513 1.811 1.00 92.00 209 ALA A O 1
ATOM 1653 N N . LYS A 1 210 ? -15.039 -12.528 1.218 1.00 92.56 210 LYS A N 1
ATOM 1654 C CA . LYS A 1 210 ? -14.633 -13.618 2.121 1.00 92.56 210 LYS A CA 1
ATOM 1655 C C . LYS A 1 210 ? -14.072 -13.113 3.447 1.00 92.56 210 LYS A C 1
ATOM 1657 O O . LYS A 1 210 ? -13.944 -13.915 4.375 1.00 92.56 210 LYS A O 1
ATOM 1662 N N . LEU A 1 211 ? -13.721 -11.830 3.537 1.00 92.06 211 LEU A N 1
ATOM 1663 C CA . LEU A 1 211 ? -13.254 -11.231 4.778 1.00 92.06 211 LEU A CA 1
ATOM 1664 C C . LEU A 1 211 ? -14.414 -11.187 5.769 1.00 92.06 211 LEU A C 1
ATOM 1666 O O . LEU A 1 211 ? -15.502 -10.697 5.476 1.00 92.06 211 LEU A O 1
ATOM 1670 N N . LYS A 1 212 ? -14.180 -11.724 6.961 1.00 91.81 212 LYS A N 1
ATOM 1671 C CA . LYS A 1 212 ? -15.145 -11.703 8.055 1.00 91.81 212 LYS A CA 1
ATOM 1672 C C . LYS A 1 212 ? -14.405 -11.568 9.367 1.00 91.81 212 LYS A C 1
ATOM 1674 O O . LYS A 1 212 ? -13.298 -12.077 9.520 1.00 91.81 212 LYS A O 1
ATOM 1679 N N . MET A 1 213 ? -15.045 -10.911 10.323 1.00 93.19 213 MET A N 1
ATOM 1680 C CA . MET A 1 213 ? -14.491 -10.785 11.660 1.00 93.19 213 MET A CA 1
ATOM 1681 C C . MET A 1 213 ? -14.388 -12.168 12.321 1.00 93.19 213 MET A C 1
ATOM 1683 O O . MET A 1 213 ? -15.375 -12.901 12.399 1.00 93.19 213 MET A O 1
ATOM 1687 N N . ASP A 1 214 ? -13.193 -12.522 12.794 1.00 89.94 214 ASP A N 1
ATOM 1688 C CA . ASP A 1 214 ? -12.944 -13.789 13.480 1.00 89.94 214 ASP A CA 1
ATOM 1689 C C . ASP A 1 214 ? -13.531 -13.761 14.895 1.00 89.94 214 ASP A C 1
ATOM 1691 O O . ASP A 1 214 ? -12.940 -13.229 15.830 1.00 89.94 214 ASP A O 1
ATOM 1695 N N . THR A 1 215 ? -14.717 -14.337 15.071 1.00 90.94 215 THR A N 1
ATOM 1696 C CA . THR A 1 215 ? -15.418 -14.336 16.360 1.00 90.94 215 THR A CA 1
ATOM 1697 C C . THR A 1 215 ? -14.779 -15.244 17.410 1.00 90.94 215 THR A C 1
ATOM 1699 O O . THR A 1 215 ? -15.159 -15.158 18.576 1.00 90.94 215 THR A O 1
ATOM 1702 N N . THR A 1 216 ? -13.803 -16.079 17.036 1.00 91.06 216 THR A N 1
ATOM 1703 C CA . THR A 1 216 ? -13.086 -16.943 17.985 1.00 91.06 216 THR A CA 1
ATOM 1704 C C . THR A 1 216 ? -12.068 -16.167 18.824 1.00 91.06 216 THR A C 1
ATOM 1706 O O . THR A 1 216 ? -11.721 -16.585 19.929 1.00 91.06 216 THR A O 1
ATOM 1709 N N . VAL A 1 217 ? -11.635 -14.995 18.347 1.00 85.56 217 VAL A N 1
ATOM 1710 C CA . VAL A 1 217 ? -10.753 -14.091 19.088 1.00 85.56 217 VAL A CA 1
ATOM 1711 C C . VAL A 1 217 ? -11.566 -13.330 20.143 1.00 85.56 217 VAL A C 1
ATOM 1713 O O . VAL A 1 217 ? -12.565 -12.669 19.841 1.00 85.56 217 VAL A O 1
ATOM 1716 N N . GLN A 1 218 ? -11.127 -13.423 21.403 1.00 79.38 218 GLN A N 1
ATOM 1717 C CA . GLN A 1 218 ? -11.850 -12.870 22.556 1.00 79.38 218 GLN A CA 1
ATOM 1718 C C . GLN A 1 218 ? -11.888 -11.335 22.549 1.00 79.38 218 GLN A C 1
ATOM 1720 O O . GLN A 1 218 ? -12.950 -10.742 22.739 1.00 79.38 218 GLN A O 1
ATOM 1725 N N . SER A 1 219 ? -10.741 -10.693 22.301 1.00 87.06 219 SER A N 1
ATOM 1726 C CA . SER A 1 219 ? -10.635 -9.231 22.269 1.00 87.06 219 SER A CA 1
ATOM 1727 C C . SER A 1 219 ? -11.208 -8.662 20.973 1.00 87.06 219 SER A C 1
ATOM 1729 O O . SER A 1 219 ? -10.793 -9.043 19.878 1.00 87.06 219 SER A O 1
ATOM 1731 N N . ALA A 1 220 ? -12.131 -7.705 21.097 1.00 78.00 220 ALA A N 1
ATOM 1732 C CA . ALA A 1 220 ? -12.680 -6.974 19.957 1.00 78.00 220 ALA A CA 1
ATOM 1733 C C . ALA A 1 220 ? -11.596 -6.217 19.174 1.00 78.00 220 ALA A C 1
ATOM 1735 O O . ALA A 1 220 ? -11.641 -6.179 17.949 1.00 78.00 220 ALA A O 1
ATOM 1736 N N . GLU A 1 221 ? -10.592 -5.685 19.867 1.00 72.88 221 GLU A N 1
ATOM 1737 C CA . GLU A 1 221 ? -9.460 -5.000 19.247 1.00 72.88 221 GLU A CA 1
ATOM 1738 C C . GLU A 1 221 ? -8.625 -5.967 18.401 1.00 72.88 221 GLU A C 1
ATOM 1740 O O . GLU A 1 221 ? -8.356 -5.711 17.229 1.00 72.88 221 GLU A O 1
ATOM 1745 N N . SER A 1 222 ? -8.296 -7.139 18.954 1.00 79.12 222 SER A N 1
ATOM 1746 C CA . SER A 1 222 ? -7.547 -8.165 18.223 1.00 79.12 222 SER A CA 1
ATOM 1747 C C . SER A 1 222 ? -8.328 -8.707 17.023 1.00 79.12 222 SER A C 1
ATOM 1749 O O . SER A 1 222 ? -7.725 -9.050 16.008 1.00 79.12 222 SER A O 1
ATOM 1751 N N . ARG A 1 223 ? -9.666 -8.744 17.099 1.00 85.25 223 ARG A N 1
ATOM 1752 C CA . ARG A 1 223 ? -10.531 -9.085 15.960 1.00 85.25 223 ARG A CA 1
ATOM 1753 C C . ARG A 1 223 ? -10.418 -8.084 14.818 1.00 85.25 223 ARG A C 1
ATOM 1755 O O . ARG A 1 223 ? -10.279 -8.497 13.670 1.00 85.25 223 ARG A O 1
ATOM 1762 N N . VAL A 1 224 ? -10.476 -6.790 15.135 1.00 82.62 224 VAL A N 1
ATOM 1763 C CA . VAL A 1 224 ? -10.362 -5.712 14.142 1.00 82.62 224 VAL A CA 1
ATOM 1764 C C . VAL A 1 224 ? -8.961 -5.690 13.540 1.00 82.62 224 VAL A C 1
ATOM 1766 O O . VAL A 1 224 ? -8.832 -5.673 12.320 1.00 82.62 224 VAL A O 1
ATOM 1769 N N . SER A 1 225 ? -7.920 -5.779 14.373 1.00 78.12 225 SER A N 1
ATOM 1770 C CA . SER A 1 225 ? -6.531 -5.819 13.908 1.00 78.12 225 SER A CA 1
ATOM 1771 C C . SER A 1 225 ? -6.288 -6.992 12.955 1.00 78.12 225 SER A C 1
ATOM 1773 O O . SER A 1 225 ? -5.748 -6.794 11.871 1.00 78.12 225 SER A O 1
ATOM 1775 N N . LYS A 1 226 ? -6.771 -8.193 13.298 1.00 81.94 226 LYS A N 1
ATOM 1776 C CA . LYS A 1 226 ? -6.671 -9.368 12.424 1.00 81.94 226 LYS A CA 1
ATOM 1777 C C . LYS A 1 226 ? -7.406 -9.164 11.099 1.00 81.94 226 LYS A C 1
ATOM 1779 O O . LYS A 1 226 ? -6.848 -9.468 10.052 1.00 81.94 226 LYS A O 1
ATOM 1784 N N . LEU A 1 227 ? -8.628 -8.631 11.139 1.00 87.06 227 LEU A N 1
ATOM 1785 C CA . LEU A 1 227 ? -9.417 -8.375 9.933 1.00 87.06 227 LEU A CA 1
ATOM 1786 C C . LEU A 1 227 ? -8.712 -7.394 8.987 1.00 87.06 227 LEU A C 1
ATOM 1788 O O . LEU A 1 227 ? -8.746 -7.590 7.773 1.00 87.06 227 LEU A O 1
ATOM 1792 N N . VAL A 1 228 ? -8.056 -6.366 9.527 1.00 83.00 228 VAL A N 1
ATOM 1793 C CA . VAL A 1 228 ? -7.296 -5.421 8.703 1.00 83.00 228 VAL A CA 1
ATOM 1794 C C . VAL A 1 228 ? -6.034 -6.069 8.150 1.00 83.00 228 VAL A C 1
ATOM 1796 O O . VAL A 1 228 ? -5.770 -5.933 6.961 1.00 83.00 228 VAL A O 1
ATOM 1799 N N . SER A 1 229 ? -5.288 -6.828 8.953 1.00 82.19 229 SER A N 1
ATOM 1800 C CA . SER A 1 229 ? -4.134 -7.571 8.435 1.00 82.19 229 SER A CA 1
ATOM 1801 C C . SER A 1 229 ? -4.532 -8.534 7.309 1.00 82.19 229 SER A C 1
ATOM 1803 O O . SER A 1 229 ? -3.823 -8.645 6.310 1.00 82.19 229 SER A O 1
ATOM 1805 N N . ASP A 1 230 ? -5.688 -9.193 7.427 1.00 84.81 230 ASP A N 1
ATOM 1806 C CA . ASP A 1 230 ? -6.220 -10.070 6.382 1.00 84.81 230 ASP A CA 1
ATOM 1807 C C . ASP A 1 230 ? -6.611 -9.272 5.119 1.00 84.81 230 ASP A C 1
ATOM 1809 O O . ASP A 1 230 ? -6.347 -9.720 4.001 1.00 84.81 230 ASP A O 1
ATOM 1813 N N . PHE A 1 231 ? -7.183 -8.072 5.273 1.00 84.00 231 PHE A N 1
ATOM 1814 C CA . PHE A 1 231 ? -7.448 -7.140 4.169 1.00 84.00 231 PHE A CA 1
ATOM 1815 C C . PHE A 1 231 ? -6.162 -6.706 3.450 1.00 84.00 231 PHE A C 1
ATOM 1817 O O . PHE A 1 231 ? -6.071 -6.799 2.226 1.00 84.00 231 PHE A O 1
ATOM 1824 N N . GLU A 1 232 ? -5.139 -6.292 4.194 1.00 76.56 232 GLU A N 1
ATOM 1825 C CA . GLU A 1 232 ? -3.846 -5.891 3.634 1.00 76.56 232 GLU A CA 1
ATOM 1826 C C . GLU A 1 232 ? -3.168 -7.052 2.901 1.00 76.56 232 GLU A C 1
ATOM 1828 O O . GLU A 1 232 ? -2.658 -6.884 1.792 1.00 76.56 232 GLU A O 1
ATOM 1833 N N . ALA A 1 233 ? -3.229 -8.260 3.465 1.00 81.12 233 ALA A N 1
ATOM 1834 C CA . ALA A 1 233 ? -2.711 -9.459 2.818 1.00 81.12 233 ALA A CA 1
ATOM 1835 C C . ALA A 1 233 ? -3.420 -9.747 1.482 1.00 81.12 233 ALA A C 1
ATOM 1837 O O . ALA A 1 233 ? -2.781 -10.201 0.528 1.00 81.12 233 ALA A O 1
ATOM 1838 N N . VAL A 1 234 ? -4.727 -9.466 1.382 1.00 84.31 234 VAL A N 1
ATOM 1839 C CA . VAL A 1 234 ? -5.467 -9.549 0.114 1.00 84.31 234 VAL A CA 1
ATOM 1840 C C . VAL A 1 234 ? -4.933 -8.533 -0.894 1.00 84.31 234 VAL A C 1
ATOM 1842 O O . VAL A 1 234 ? -4.654 -8.930 -2.029 1.00 84.31 234 VAL A O 1
ATOM 1845 N N . LEU A 1 235 ? -4.752 -7.271 -0.492 1.00 79.06 235 LEU A N 1
ATOM 1846 C CA . LEU A 1 235 ? -4.222 -6.225 -1.371 1.00 79.06 235 LEU A CA 1
ATOM 1847 C C . LEU A 1 235 ? -2.817 -6.565 -1.877 1.00 79.06 235 LEU A C 1
ATOM 1849 O O . LEU A 1 235 ? -2.577 -6.504 -3.078 1.00 79.06 235 LEU A O 1
ATOM 1853 N N . VAL A 1 236 ? -1.909 -7.001 -1.002 1.00 76.56 236 VAL A N 1
ATOM 1854 C CA . VAL A 1 236 ? -0.543 -7.408 -1.383 1.00 76.56 236 VAL A CA 1
ATOM 1855 C C . VAL A 1 236 ? -0.570 -8.596 -2.345 1.00 76.56 236 VAL A C 1
ATOM 1857 O O . VAL A 1 236 ? 0.099 -8.595 -3.378 1.00 76.56 236 VAL A O 1
ATOM 1860 N N . ARG A 1 237 ? -1.387 -9.617 -2.056 1.00 79.94 237 ARG A N 1
ATOM 1861 C CA . ARG A 1 237 ? -1.491 -10.814 -2.907 1.00 79.94 237 ARG A CA 1
ATOM 1862 C C . ARG A 1 237 ? -2.011 -10.496 -4.306 1.00 79.94 237 ARG A C 1
ATOM 1864 O O . ARG A 1 237 ? -1.592 -11.139 -5.265 1.00 79.94 237 ARG A O 1
ATOM 1871 N N . LEU A 1 238 ? -2.947 -9.558 -4.416 1.00 77.12 238 LEU A N 1
ATOM 1872 C CA . LEU A 1 238 ? -3.471 -9.110 -5.705 1.00 77.12 238 LEU A CA 1
ATOM 1873 C C . LEU A 1 238 ? -2.577 -8.063 -6.360 1.00 77.12 238 LEU A C 1
ATOM 1875 O O . LEU A 1 238 ? -2.851 -7.662 -7.487 1.00 77.12 238 LEU A O 1
ATOM 1879 N N . SER A 1 239 ? -1.509 -7.647 -5.672 1.00 71.75 239 SER A N 1
ATOM 1880 C CA . SER A 1 239 ? -0.695 -6.513 -6.059 1.00 71.75 239 SER A CA 1
ATOM 1881 C C . SER A 1 239 ? -1.644 -5.337 -6.324 1.00 71.75 239 SER A C 1
ATOM 1883 O O . SER A 1 239 ? -1.923 -4.938 -7.448 1.00 71.75 239 SER A O 1
ATOM 1885 N N . MET A 1 240 ? -2.265 -4.845 -5.269 1.00 73.56 240 MET A N 1
ATOM 1886 C CA . MET A 1 240 ? -3.196 -3.720 -5.272 1.00 73.56 240 MET A CA 1
ATOM 1887 C C . MET A 1 240 ? -2.875 -2.824 -4.077 1.00 73.56 240 MET A C 1
ATOM 1889 O O . MET A 1 240 ? -3.763 -2.236 -3.472 1.00 73.56 240 MET A O 1
ATOM 1893 N N . GLU A 1 241 ? -1.593 -2.728 -3.709 1.00 63.50 241 GLU A N 1
ATOM 1894 C CA . GLU A 1 241 ? -1.171 -1.972 -2.525 1.00 63.50 241 GLU A CA 1
ATOM 1895 C C . GLU A 1 241 ? -1.540 -0.478 -2.629 1.00 63.50 241 GLU A C 1
ATOM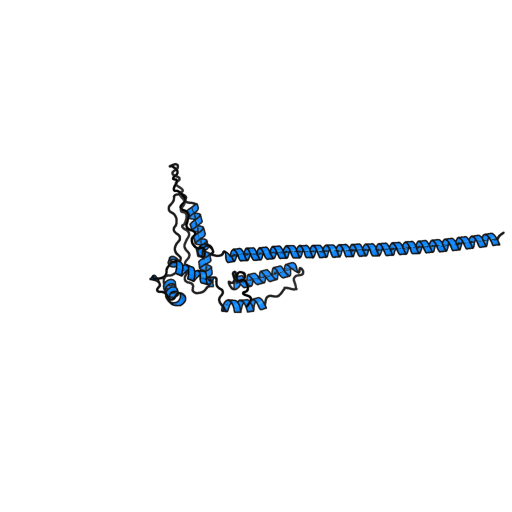 1897 O O . GLU A 1 241 ? -1.803 0.153 -1.613 1.00 63.50 241 GLU A O 1
ATOM 1902 N N . GLY A 1 242 ? -1.659 0.058 -3.853 1.00 57.38 242 GLY A N 1
ATOM 1903 C CA . GLY A 1 242 ? -2.144 1.418 -4.126 1.00 57.38 242 GLY A CA 1
ATOM 1904 C C . GLY A 1 242 ? -3.668 1.563 -4.251 1.00 57.38 242 GLY A C 1
ATOM 1905 O O . GLY A 1 242 ? -4.150 2.661 -4.503 1.00 57.38 242 GLY A O 1
ATOM 1906 N N . PHE A 1 243 ? -4.459 0.495 -4.072 1.00 59.50 243 PHE A N 1
ATOM 1907 C CA . PHE A 1 243 ? -5.931 0.565 -4.125 1.00 59.50 243 PHE A CA 1
ATOM 1908 C C . PHE A 1 243 ? -6.495 1.538 -3.091 1.00 59.50 243 PHE A C 1
ATOM 1910 O O . PHE A 1 243 ? -7.445 2.265 -3.368 1.00 59.50 243 PHE A O 1
ATOM 1917 N N . ALA A 1 244 ? -5.869 1.595 -1.915 1.00 53.66 244 ALA A N 1
ATOM 1918 C CA . ALA A 1 244 ? -6.250 2.544 -0.889 1.00 53.66 244 ALA A CA 1
ATOM 1919 C C . ALA A 1 244 ? -6.050 4.001 -1.340 1.00 53.66 244 ALA A C 1
ATOM 1921 O O . ALA A 1 244 ? -6.628 4.880 -0.736 1.00 53.66 244 ALA A O 1
ATOM 1922 N N . GLU A 1 245 ? -5.274 4.324 -2.374 1.00 52.75 245 GLU A N 1
ATOM 1923 C CA . GLU A 1 245 ? -4.930 5.713 -2.724 1.00 52.75 245 GLU A CA 1
ATOM 1924 C C . GLU A 1 245 ? -5.990 6.427 -3.567 1.00 52.75 245 GLU A C 1
ATOM 1926 O O . GLU A 1 245 ? -6.033 7.657 -3.569 1.00 52.75 245 GLU A O 1
ATOM 1931 N N . ALA A 1 246 ? -6.877 5.688 -4.237 1.00 49.22 246 ALA A N 1
ATOM 1932 C CA . ALA A 1 246 ? -8.001 6.286 -4.941 1.00 49.22 246 ALA A CA 1
ATOM 1933 C C . ALA A 1 246 ? -9.038 6.767 -3.916 1.00 49.22 246 ALA A C 1
ATOM 1935 O O . ALA A 1 246 ? -9.680 5.958 -3.244 1.00 49.22 246 ALA A O 1
ATOM 1936 N N . GLU A 1 247 ? -9.225 8.085 -3.790 1.00 39.72 247 GLU A N 1
ATOM 1937 C CA . GLU A 1 247 ? -10.446 8.596 -3.166 1.00 39.72 247 GLU A CA 1
ATOM 1938 C C . GLU A 1 247 ? -11.646 7.967 -3.889 1.00 39.72 247 GLU A C 1
ATOM 1940 O O . GLU A 1 247 ? -11.664 7.942 -5.129 1.00 39.72 247 GLU A O 1
ATOM 1945 N N . PRO A 1 248 ? -12.644 7.432 -3.161 1.00 38.41 248 PRO A N 1
ATOM 1946 C CA . PRO A 1 248 ? -13.848 6.945 -3.801 1.00 38.41 248 PRO A CA 1
ATOM 1947 C C . PRO A 1 248 ? -14.476 8.128 -4.534 1.00 38.41 248 PRO A C 1
ATOM 1949 O O . PRO A 1 248 ? -14.961 9.074 -3.913 1.00 38.41 248 PRO A O 1
ATOM 1952 N N . LYS A 1 249 ? -14.463 8.083 -5.869 1.00 39.94 249 LYS A N 1
ATOM 1953 C CA . LYS A 1 249 ? -15.303 8.965 -6.671 1.00 39.94 249 LYS A CA 1
ATOM 1954 C C . LYS A 1 249 ? -16.738 8.545 -6.391 1.00 39.94 249 LYS A C 1
ATOM 1956 O O . LYS A 1 249 ? -17.241 7.606 -7.002 1.00 39.94 249 LYS A O 1
ATOM 1961 N N . LEU A 1 250 ? -17.354 9.199 -5.411 1.00 34.38 250 LEU A N 1
ATOM 1962 C CA . LEU A 1 250 ? -18.793 9.155 -5.209 1.00 34.38 250 LEU A CA 1
ATOM 1963 C C . LEU A 1 250 ? -19.422 9.609 -6.531 1.00 34.38 250 LEU A C 1
ATOM 1965 O O . LEU A 1 250 ? -19.263 10.761 -6.935 1.00 34.38 250 LEU A O 1
ATOM 1969 N N . THR A 1 251 ? -20.031 8.655 -7.229 1.00 36.94 251 THR A N 1
ATOM 1970 C CA . THR A 1 251 ? -20.898 8.887 -8.390 1.00 36.94 251 THR A CA 1
ATOM 1971 C C . THR A 1 251 ? -22.332 8.681 -7.957 1.00 36.94 251 THR A C 1
ATOM 1973 O O . THR A 1 251 ? -22.551 7.812 -7.080 1.00 36.94 251 THR A O 1
#

Sequence (251 aa):
MVHLHHQQQLHSQQQMEMNNRLMAELEEQRRRQEVLVEQLHVQKKQTEAHEQGLHQAAAASVKHGEQLEEMRRRTSARWHAFSATPVPAVAAPTTAPAVAGVQVVYGFQEVPKAPSFNGSTKVQMRKFMDQYEAYAREVNIANAQRPGGAQIQRAPLSACIDPLSVERIAYWEIGKASHELTEEDWKVFFLGAKDCDPVDMSKLDAAMAKLKMDTTVQSAESRVSKLVSDFEAVLVRLSMEGFAEAEPKLT

Secondary structure (DSSP, 8-state):
-HHHHHHHHHHHHHHHHHHHHHHHHHHHHHHHHHHHHHHHHHHHHHHHHHHHHHHHHHHHHHHHHHHHHHHHHHHHTTTHHHHS-------------------------PPPPPP-B---SHHHHHHHHHHHHHHHHHHHHHHHT-TTSPPPPPPPTGGGB-HHHHHHIIIIII-S-GGG--HHHHHHHHHGGGSPPHHHHHHHHHHHTT----TTSS-HHHHHHHHHHHHHHHHHHTT-TTGGGS-----

pLDDT: mean 79.02, std 18.44, range [29.55, 97.5]